Protein 6S42 (pdb70)

Sequence (292 aa):
ISLHHRRAVLGSTMMAYRRETGRSDAPHHVLLFLHGNPTSSYLWRNIMPLVAPVGHHCIAPDLIGYGQSGKPDISYRFFDQADYLDALIDELGIASAYLVAHDWGTALAFHLAARRPQLVRGLAFMMEFIRPMRDWSDFHQHDAARRETFRKFRTPGVGEAMILDNNAFVERVLPGSILRTLSEEEMAAYRAPFATRESRMPTLMMLPRELPIAGEPADVTQALTAAHAALAASTYPKLLFVGSPGALVSPAFAAEFAKTLKHCCAVIQLGAGGHYLQEDHPEAIGRSVAGWIAGIEAASAQ

InterPro domains:
  IPR000073 Alpha/beta hydrolase fold-1 [PF00561] (30-278)
  IPR000639 Epoxide hydrolase-like [PR00412] (36-54)
  IPR000639 Epoxide hydrolase-like [PR00412] (99-112)
  IPR000639 Epoxide hydrolase-like [PR00412] (113-126)
  IPR000639 Epoxide hydrolase-like [PR00412] (266-288)
  IPR023594 Haloalkane dehalogenase, subfamily 2 [MF_01231] (1-292)
  IPR029058 Alpha/Beta hydrolase fold [G3DSA:3.40.50.1820] (5-304)
  IPR029058 Alpha/Beta hydrolase fold [SSF53474] (12-290)
  IPR050266 AB hydrolase superfamily [PTHR43798] (18-295)

Nearest PDB structures (foldseek):
  6s42-assembly1_A  TM=1.003E+00  e=2.003E-63  Bradyrhizobium elkanii
  4k2a-assembly2_B  TM=9.999E-01  e=2.286E-58  Bradyrhizobium elkanii
  6y9e-assembly5_E  TM=1.000E+00  e=2.616E-52  synthetic construct
  6y9f-assembly1_A  TM=9.932E-01  e=8.578E-50  synthetic construct
  5mxp-assembly1_B  TM=9.723E-01  e=1.352E-34  Marinobacter sp. ELB17

Structure (mmCIF, N/CA/C/O backbone):
data_6S42
#
_entry.id   6S42
#
_cell.length_a   128.945
_cell.length_b   63.950
_cell.length_c   46.053
_cell.angle_alpha   90.00
_cell.angle_beta   106.27
_cell.angle_gamma   90.00
#
_symmetry.space_group_name_H-M   'C 1 2 1'
#
loop_
_entity.id
_entity.type
_entity.pdbx_description
1 polymer 'Haloalkane dehalogenase'
2 non-polymer HEXANE-1,6-DIOL
3 non-polymer 'IODIDE ION'
4 non-polymer 'CHLORIDE ION'
5 water water
#
loop_
_atom_site.group_PDB
_atom_site.id
_atom_site.type_symbol
_atom_site.label_atom_id
_atom_site.label_alt_id
_atom_site.label_comp_id
_atom_site.label_asym_id
_atom_site.label_entity_id
_atom_site.label_seq_id
_atom_site.pdbx_PDB_ins_code
_atom_site.Cartn_x
_atom_site.Cartn_y
_atom_site.Cartn_z
_atom_site.occupancy
_atom_site.B_iso_or_equiv
_atom_site.auth_seq_id
_atom_site.auth_comp_id
_atom_site.auth_asym_id
_atom_site.auth_atom_id
_atom_site.pdbx_PDB_model_num
ATOM 1 N N . ILE A 1 7 ? -29.869 -11.778 31.343 1.00 37.38 7 ILE A N 1
ATOM 2 C CA . ILE A 1 7 ? -29.361 -10.456 30.992 1.00 27.00 7 ILE A CA 1
ATOM 3 C C . ILE A 1 7 ? -30.396 -9.382 31.331 1.00 32.33 7 ILE A C 1
ATOM 4 O O . ILE A 1 7 ? -31.304 -9.112 30.543 1.00 37.88 7 ILE A O 1
ATOM 9 N N . SER A 1 8 ? -30.264 -8.778 32.510 1.00 30.83 8 SER A N 1
ATOM 10 C CA . SER A 1 8 ? -31.175 -7.727 32.945 1.00 30.25 8 SER A CA 1
ATOM 11 C C . SER A 1 8 ? -30.641 -6.379 32.479 1.00 26.05 8 SER A C 1
ATOM 12 O O . SER A 1 8 ? -29.546 -5.966 32.878 1.00 32.49 8 SER A O 1
ATOM 15 N N . LEU A 1 9 ? -31.418 -5.697 31.647 1.00 23.83 9 LEU A N 1
ATOM 16 C CA . LEU A 1 9 ? -31.073 -4.386 31.123 1.00 18.16 9 LEU A CA 1
ATOM 17 C C . LEU A 1 9 ? -31.871 -3.304 31.844 1.00 19.74 9 LEU A C 1
ATOM 18 O O . LEU A 1 9 ? -32.846 -3.580 32.551 1.00 21.77 9 LEU A O 1
ATOM 23 N N . HIS A 1 10 ? -31.437 -2.059 31.666 1.00 15.82 10 HIS A N 1
ATOM 24 C CA . HIS A 1 10 ? -32.249 -0.923 32.077 1.00 16.45 10 HIS A CA 1
ATOM 25 C C . HIS A 1 10 ? -33.335 -0.669 31.038 1.00 16.91 10 HIS A C 1
ATOM 26 O O . HIS A 1 10 ? -33.179 -0.995 29.855 1.00 16.64 10 HIS A O 1
ATOM 33 N N . HIS A 1 11 ? -34.436 -0.064 31.480 1.00 16.12 11 HIS A N 1
ATOM 34 C CA . HIS A 1 11 ? -35.542 0.288 30.601 1.00 14.22 11 HIS A CA 1
ATOM 35 C C . HIS A 1 11 ? -36.052 1.686 30.921 1.00 16.60 11 HIS A C 1
ATOM 36 O O . HIS A 1 11 ? -36.023 2.123 32.075 1.00 16.91 11 HIS A O 1
ATOM 43 N N A ARG A 1 12 ? -36.520 2.384 29.884 0.58 16.21 12 ARG A N 1
ATOM 44 N N B ARG A 1 12 ? -36.536 2.381 29.886 0.42 16.05 12 ARG A N 1
ATOM 45 C CA A ARG A 1 12 ? -37.220 3.648 30.045 0.58 16.05 12 ARG A CA 1
ATOM 46 C CA B ARG A 1 12 ? -37.199 3.670 30.037 0.42 16.98 12 ARG A CA 1
ATOM 47 C C A ARG A 1 12 ? -38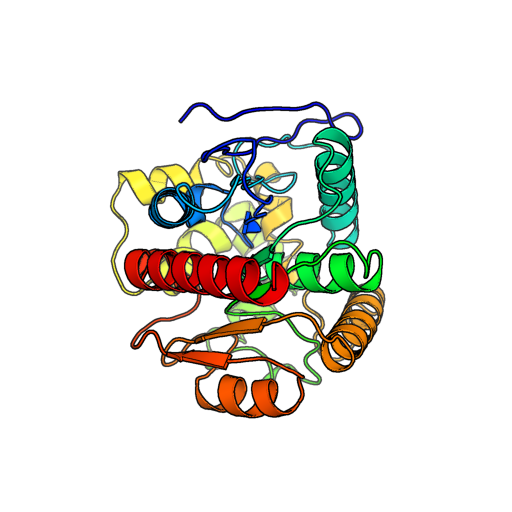.398 3.685 29.087 0.58 16.61 12 ARG A C 1
ATOM 48 C C B ARG A 1 12 ? -38.361 3.753 29.060 0.42 17.55 12 ARG A C 1
ATOM 49 O O A ARG A 1 12 ? -38.351 3.102 27.999 0.58 16.84 12 ARG A O 1
ATOM 50 O O B ARG A 1 12 ? -38.264 3.268 27.929 0.42 16.96 12 ARG A O 1
ATOM 65 N N . ALA A 1 13 ? -39.451 4.383 29.492 1.00 18.63 13 ALA A N 1
ATOM 66 C CA . ALA A 1 13 ? -40.572 4.630 28.603 1.00 14.99 13 ALA A CA 1
ATOM 67 C C . ALA A 1 13 ? -40.195 5.751 27.644 1.00 21.20 13 ALA A C 1
ATOM 68 O O . ALA A 1 13 ? -39.654 6.780 28.056 1.00 27.58 13 ALA A O 1
ATOM 70 N N . VAL A 1 14 ? -40.467 5.539 26.357 1.00 19.85 14 VAL A N 1
ATOM 71 C CA . VAL A 1 14 ? -40.074 6.454 25.291 1.00 21.92 14 VAL A CA 1
ATOM 72 C C . VAL A 1 14 ? -41.188 6.441 24.251 1.00 21.70 14 VAL A C 1
ATOM 73 O O . VAL A 1 14 ? -41.520 5.380 23.714 1.00 19.39 14 VAL A O 1
ATOM 77 N N . LEU A 1 15 ? -41.788 7.609 23.989 1.00 20.07 15 LEU A N 1
ATOM 78 C CA . LEU A 1 15 ? -42.765 7.781 22.905 1.00 18.26 15 LEU A CA 1
ATOM 79 C C . LEU A 1 15 ? -43.884 6.737 22.943 1.00 18.04 15 LEU A C 1
ATOM 80 O O . LEU A 1 15 ? -44.299 6.198 21.916 1.00 24.10 15 LEU A O 1
ATOM 85 N N . GLY A 1 16 ? -44.390 6.450 24.139 1.00 20.66 16 GLY A N 1
ATOM 86 C CA . GLY A 1 16 ? -45.476 5.501 24.269 1.00 24.44 16 GLY A CA 1
ATOM 87 C C . GLY A 1 16 ? -45.080 4.044 24.155 1.00 27.79 16 GLY A C 1
ATOM 88 O O . GLY A 1 16 ? -45.959 3.174 24.241 1.00 28.27 16 GLY A O 1
ATOM 89 N N . SER A 1 17 ? -43.798 3.749 23.949 1.00 19.05 17 SER A N 1
ATOM 90 C CA . SER A 1 17 ? -43.305 2.387 24.090 1.00 17.43 17 SER A CA 1
ATOM 91 C C . SER A 1 17 ? -42.174 2.385 25.109 1.00 18.08 17 SER A C 1
ATOM 92 O O . SER A 1 17 ? -42.129 3.245 25.999 1.00 18.27 17 SER A O 1
ATOM 95 N N . THR A 1 18 ? -41.256 1.432 25.001 1.00 16.14 18 THR A N 1
ATOM 96 C CA . THR A 1 18 ? -40.148 1.341 25.934 1.00 15.60 18 THR A CA 1
ATOM 97 C C . THR A 1 18 ? -38.880 1.012 25.166 1.00 13.30 18 THR A C 1
ATOM 98 O O . THR A 1 18 ? -38.926 0.417 24.086 1.00 14.38 18 THR A O 1
ATOM 102 N N A MET A 1 19 ? -37.744 1.412 25.722 0.68 14.26 19 MET A N 1
ATOM 103 N N B MET A 1 19 ? -37.740 1.416 25.730 0.32 15.37 19 MET A N 1
ATOM 104 C CA A MET A 1 19 ? -36.452 1.041 25.169 0.68 14.28 19 MET A CA 1
ATOM 105 C CA B MET A 1 19 ? -36.426 1.111 25.180 0.32 14.42 19 MET A CA 1
ATOM 106 C C A MET A 1 19 ? -35.544 0.520 26.268 0.68 15.46 19 MET A C 1
ATOM 107 C C B MET A 1 19 ? -35.544 0.529 26.276 0.32 15.46 19 MET A C 1
ATOM 108 O O A MET A 1 19 ? -35.583 0.997 27.408 0.68 17.05 19 MET A O 1
ATOM 109 O O B MET A 1 19 ? -35.591 0.976 27.426 0.32 15.62 19 MET A O 1
ATOM 118 N N . ALA A 1 20 ? -34.747 -0.473 25.919 1.00 13.82 20 ALA A N 1
ATOM 119 C CA . ALA A 1 20 ? -33.800 -1.094 26.827 1.00 15.76 20 ALA A CA 1
ATOM 120 C C . ALA A 1 20 ? -32.391 -0.627 26.490 1.00 13.14 20 ALA A C 1
ATOM 121 O O . ALA A 1 20 ? -32.102 -0.227 25.355 1.00 13.19 20 ALA A O 1
ATOM 123 N N . TYR A 1 21 ? -31.507 -0.689 27.484 1.00 12.80 21 TYR A N 1
ATOM 124 C CA . TYR A 1 21 ? -30.113 -0.324 27.252 1.00 12.89 21 TYR A CA 1
ATOM 125 C C . TYR A 1 21 ? -29.208 -0.962 28.295 1.00 12.08 21 TYR A C 1
ATOM 126 O O . TYR A 1 21 ? -29.614 -1.185 29.441 1.00 14.23 21 TYR A O 1
ATOM 135 N N A ARG A 1 22 ? -27.982 -1.260 27.875 0.49 13.10 22 ARG A N 1
ATOM 136 N N B ARG A 1 22 ? -27.984 -1.270 27.874 0.51 12.93 22 ARG A N 1
ATOM 137 C CA A ARG A 1 22 ? -26.912 -1.645 28.780 0.49 13.46 22 ARG A CA 1
ATOM 138 C CA B ARG A 1 22 ? -26.913 -1.647 28.781 0.51 13.39 22 ARG A CA 1
ATOM 139 C C A ARG A 1 22 ? -26.199 -0.396 29.269 0.49 12.99 22 ARG A C 1
ATOM 140 C C B ARG A 1 22 ? -26.216 -0.390 29.275 0.51 12.77 22 ARG A C 1
ATOM 141 O O A ARG A 1 22 ? -26.035 0.576 28.527 0.49 14.42 22 ARG A O 1
ATOM 142 O O B ARG A 1 22 ? -26.077 0.592 28.541 0.51 14.62 22 ARG A O 1
ATOM 157 N N . GLU A 1 23 ? -25.749 -0.437 30.520 1.00 14.28 23 GLU A N 1
ATOM 158 C CA . GLU A 1 23 ? -25.029 0.676 31.119 1.00 13.94 23 GLU A CA 1
ATOM 159 C C . GLU A 1 23 ? -23.885 0.141 31.965 1.00 17.72 23 GLU A C 1
ATOM 160 O O . GLU A 1 23 ? -24.068 -0.801 32.745 1.00 18.88 23 GLU A O 1
ATOM 166 N N . THR A 1 24 ? -22.709 0.748 31.815 1.00 15.28 24 THR A N 1
ATOM 167 C CA . THR A 1 24 ? -21.559 0.409 32.648 1.00 15.20 24 THR A CA 1
ATOM 168 C C . THR A 1 24 ? -20.599 1.593 32.660 1.00 19.90 24 THR A C 1
ATOM 169 O O . THR A 1 24 ? -20.723 2.524 31.860 1.00 20.55 24 THR A O 1
ATOM 173 N N . GLY A 1 25 ? -19.643 1.555 33.580 1.00 19.00 25 GLY A N 1
ATOM 174 C CA . GLY A 1 25 ? -18.635 2.590 33.694 1.00 20.95 25 GLY A CA 1
ATOM 175 C C . GLY A 1 25 ? -18.976 3.611 34.768 1.00 22.85 25 GLY A C 1
ATOM 176 O O . GLY A 1 25 ? -20.070 3.634 35.336 1.00 30.70 25 GLY A O 1
ATOM 177 N N . ARG A 1 26 ? -18.005 4.478 35.051 1.00 32.07 26 ARG A N 1
ATOM 178 C CA . ARG A 1 26 ? -18.188 5.479 36.094 1.00 30.43 26 ARG A CA 1
ATOM 179 C C . ARG A 1 26 ? -19.071 6.612 35.582 1.00 31.67 26 ARG A C 1
ATOM 180 O O . ARG A 1 26 ? -18.882 7.102 34.463 1.00 33.01 26 ARG A O 1
ATOM 188 N N . SER A 1 27 ? -20.041 7.026 36.404 1.00 28.56 27 SER A N 1
ATOM 189 C CA . SER A 1 27 ? -21.027 8.009 35.970 1.00 29.24 27 SER A CA 1
ATOM 190 C C . SER A 1 27 ? -20.452 9.408 35.794 1.00 26.22 27 SER A C 1
ATOM 191 O O . SER A 1 27 ? -21.125 10.256 35.194 1.00 37.35 27 SER A O 1
ATOM 194 N N . ASP A 1 28 ? -19.243 9.675 36.282 1.00 28.43 28 ASP A N 1
ATOM 195 C CA . ASP A 1 28 ? -18.607 10.972 36.076 1.00 29.77 28 ASP A CA 1
ATOM 196 C C . ASP A 1 28 ? -17.645 10.998 34.891 1.00 29.76 28 ASP A C 1
ATOM 197 O O . ASP A 1 28 ? -17.037 12.039 34.622 1.00 31.30 28 ASP A O 1
ATOM 202 N N . ALA A 1 29 ? -17.492 9.884 34.183 1.00 24.29 29 ALA A N 1
ATOM 203 C CA . ALA A 1 29 ? -16.717 9.841 32.955 1.00 21.36 29 ALA A CA 1
ATOM 204 C C . ALA A 1 29 ? -17.584 10.3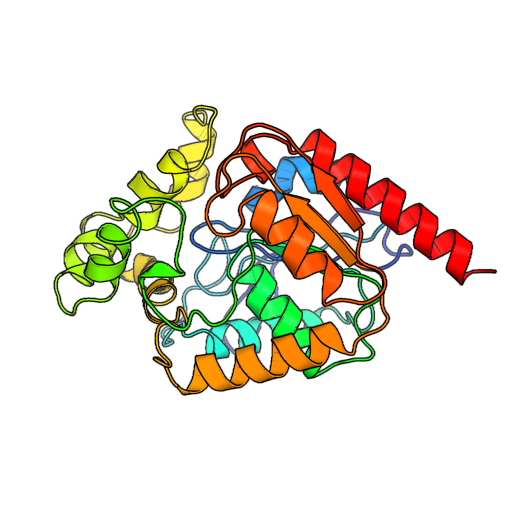03 31.784 1.00 18.09 29 ALA A C 1
ATOM 205 O O . ALA A 1 29 ? -18.811 10.321 31.884 1.00 20.61 29 ALA A O 1
ATOM 207 N N . PRO A 1 30 ? -16.971 10.706 30.667 1.00 16.10 30 PRO A N 1
ATOM 208 C CA . PRO A 1 30 ? -17.776 11.150 29.520 1.00 13.15 30 PRO A CA 1
ATOM 209 C C . PRO A 1 30 ? -18.688 10.046 29.011 1.00 13.87 30 PRO A C 1
ATOM 210 O O . PRO A 1 30 ? -18.346 8.861 29.032 1.00 14.30 30 PRO A O 1
ATOM 214 N N A HIS A 1 31 ? -19.864 10.452 28.536 0.54 12.11 31 HIS A N 1
ATOM 215 N N B HIS A 1 31 ? -19.865 10.453 28.536 0.46 12.49 31 HIS A N 1
ATOM 216 C CA A HIS A 1 31 ? -20.789 9.496 27.940 0.54 12.69 31 HIS A CA 1
ATOM 217 C CA B HIS A 1 31 ? -20.795 9.506 27.932 0.46 12.36 31 HIS A CA 1
ATOM 218 C C A HIS A 1 31 ? -20.188 8.877 26.685 0.54 11.61 31 HIS A C 1
ATOM 219 C C B HIS A 1 31 ? -20.184 8.877 26.685 0.46 11.89 31 HIS A C 1
ATOM 220 O O A HIS A 1 31 ? -19.537 9.555 25.882 0.54 11.64 31 HIS A O 1
ATOM 221 O O B HIS A 1 31 ? -19.522 9.549 25.886 0.46 11.76 31 HIS A O 1
ATOM 234 N N . VAL A 1 32 ? -20.421 7.578 26.516 1.00 10.83 32 VAL A N 1
ATOM 235 C CA . VAL A 1 32 ? -20.053 6.848 25.314 1.00 10.27 32 VAL A CA 1
ATOM 236 C C . VAL A 1 32 ? -21.283 6.067 24.888 1.00 11.44 32 VAL A C 1
ATOM 237 O O . VAL A 1 32 ? -21.744 5.180 25.620 1.00 12.40 32 VAL A O 1
ATOM 241 N N A LEU A 1 33 ? -21.826 6.410 23.723 0.31 10.02 33 LEU A N 1
ATOM 242 N N B LEU A 1 33 ? -21.806 6.380 23.709 0.69 9.74 33 LEU A N 1
ATOM 243 C CA A LEU A 1 33 ? -23.022 5.776 23.186 0.31 10.05 33 LEU A CA 1
ATOM 244 C CA B LEU A 1 33 ? -23.035 5.787 23.202 0.69 9.18 33 LEU A CA 1
ATOM 245 C C A LEU A 1 33 ? -22.612 4.753 22.136 0.31 10.15 33 LEU A C 1
ATOM 246 C C B LEU A 1 33 ? -22.696 4.784 22.104 0.69 9.19 33 LEU A C 1
ATOM 247 O O A LEU A 1 33 ? -21.933 5.096 21.161 0.31 10.01 33 LEU A O 1
ATOM 248 O O B LEU A 1 33 ? -22.138 5.168 21.069 0.69 11.30 33 LEU A O 1
ATOM 257 N N . PHE A 1 34 ? -23.032 3.508 22.333 1.00 9.23 34 PHE A N 1
ATOM 258 C CA . PHE A 1 34 ? -22.754 2.408 21.409 1.00 9.27 34 PHE A CA 1
ATOM 259 C C . PHE A 1 34 ? -24.021 2.080 20.629 1.00 8.95 34 PHE A C 1
ATOM 260 O O . PHE A 1 34 ? -25.064 1.810 21.234 1.00 10.79 34 PHE A O 1
ATOM 268 N N . LEU A 1 35 ? -23.934 2.097 19.288 1.00 7.85 35 LEU A N 1
ATOM 269 C CA . LEU A 1 35 ? -25.107 1.990 18.412 1.00 8.23 35 LEU A CA 1
ATOM 270 C C . LEU A 1 35 ? -24.961 0.786 17.489 1.00 8.62 35 LEU A C 1
ATOM 271 O O . LEU A 1 35 ? -24.089 0.766 16.616 1.00 9.35 35 LEU A O 1
ATOM 276 N N . HIS A 1 36 ? -25.820 -0.211 17.672 1.00 9.35 36 HIS A N 1
ATOM 277 C CA . HIS A 1 36 ? -25.842 -1.417 16.850 1.00 9.05 36 HIS A CA 1
ATOM 278 C C . HIS A 1 36 ? -26.661 -1.217 15.572 1.00 8.30 36 HIS A C 1
ATOM 279 O O . HIS A 1 36 ? -27.299 -0.189 15.365 1.00 10.20 36 HIS A O 1
ATOM 286 N N . GLY A 1 37 ? -26.662 -2.251 14.719 1.00 9.21 37 GLY A N 1
ATOM 287 C CA . GLY A 1 37 ? -27.402 -2.254 13.476 1.00 10.26 37 GLY A CA 1
ATOM 288 C C . GLY A 1 37 ? -28.254 -3.509 13.342 1.00 9.04 37 GLY A C 1
ATOM 289 O O . GLY A 1 37 ? -28.678 -4.120 14.312 1.00 9.69 37 GLY A O 1
ATOM 290 N N . ASN A 1 38 ? -28.501 -3.879 12.098 1.00 8.44 38 ASN A N 1
ATOM 291 C CA . ASN A 1 38 ? -29.403 -5.015 11.760 1.00 8.10 38 ASN A CA 1
ATOM 292 C C . ASN A 1 38 ? -28.654 -6.352 11.749 1.00 8.54 38 ASN A C 1
ATOM 293 O O . ASN A 1 38 ? -27.620 -6.420 11.151 1.00 9.47 38 ASN A O 1
ATOM 298 N N . PRO A 1 39 ? -29.183 -7.452 12.311 1.00 7.89 39 PRO A N 1
ATOM 299 C CA . PRO A 1 39 ? -30.355 -7.521 13.202 1.00 8.82 39 PRO A CA 1
ATOM 300 C C . PRO A 1 39 ? -29.900 -7.814 14.637 1.00 8.86 39 PRO A C 1
ATOM 301 O O . PRO A 1 39 ? -30.327 -8.741 15.223 1.00 11.45 39 PRO A O 1
ATOM 305 N N . THR A 1 40 ? -29.030 -6.962 15.139 1.00 8.34 40 THR A N 1
ATOM 306 C CA . THR A 1 40 ? -28.398 -7.211 16.456 1.00 9.01 40 THR A CA 1
ATOM 307 C C . THR A 1 40 ? -29.082 -6.412 17.573 1.00 11.18 40 THR A C 1
ATOM 308 O O . THR A 1 40 ? -30.217 -6.091 17.432 1.00 10.45 40 THR A O 1
ATOM 312 N N . SER A 1 41 ? -28.341 -6.133 18.635 1.00 10.37 41 SER A N 1
ATOM 313 C CA . SER A 1 41 ? -28.837 -5.314 19.741 1.00 8.86 41 SER A CA 1
ATOM 314 C C . SER A 1 41 ? -27.614 -4.865 20.531 1.00 9.42 41 SER A C 1
ATOM 315 O O . SER A 1 41 ? -26.470 -5.043 20.0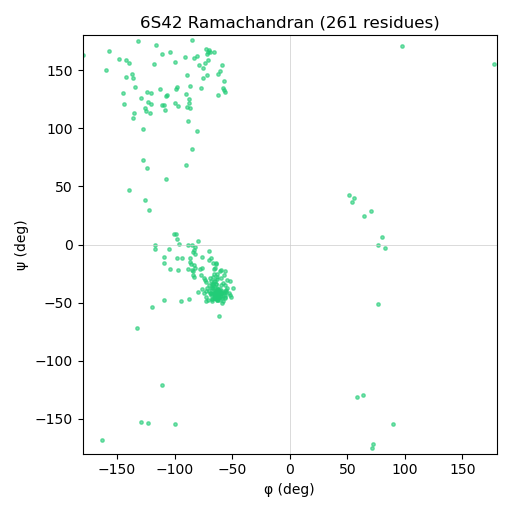92 1.00 9.63 41 SER A O 1
ATOM 318 N N . SER A 1 42 ? -27.854 -4.310 21.725 1.00 9.49 42 SER A N 1
ATOM 319 C CA . SER A 1 42 ? -26.747 -3.969 22.618 1.00 9.78 42 SER A CA 1
ATOM 320 C C . SER A 1 42 ? -25.872 -5.179 22.925 1.00 10.71 42 SER A C 1
ATOM 321 O O . SER A 1 42 ? -24.701 -5.012 23.271 1.00 11.08 42 SER A O 1
ATOM 324 N N . TYR A 1 43 ? -26.414 -6.392 22.779 1.00 10.18 43 TYR A N 1
ATOM 325 C CA . TYR A 1 43 ? -25.640 -7.612 22.994 1.00 9.29 43 TYR A CA 1
ATOM 326 C C . TYR A 1 43 ? -24.375 -7.642 22.147 1.00 8.66 43 TYR A C 1
ATOM 327 O O . TYR A 1 43 ? -23.367 -8.231 22.553 1.00 10.76 43 TYR A O 1
ATOM 336 N N . LEU A 1 44 ? -24.411 -7.018 20.966 1.00 9.57 44 LEU A N 1
ATOM 337 C CA . LEU A 1 44 ? -23.260 -6.973 20.077 1.00 9.36 44 LEU A CA 1
ATOM 338 C C . LEU A 1 44 ? -22.036 -6.367 20.754 1.00 9.42 44 LEU A C 1
ATOM 339 O O . LEU A 1 44 ? -20.897 -6.660 20.360 1.00 10.25 44 LEU A O 1
ATOM 344 N N . TRP A 1 45 ? -22.246 -5.516 21.756 1.00 9.12 45 TRP A N 1
ATOM 345 C CA . TRP A 1 45 ? -21.162 -4.788 22.404 1.00 9.89 45 TRP A CA 1
ATOM 346 C C . TRP A 1 45 ? -20.730 -5.403 23.737 1.00 11.81 45 TRP A C 1
ATOM 347 O O . TRP A 1 45 ? -19.912 -4.798 24.454 1.00 11.92 45 TRP A O 1
ATOM 358 N N . ARG A 1 46 ? -21.234 -6.594 24.074 1.00 10.46 46 ARG A N 1
ATOM 359 C CA . ARG A 1 46 ? -21.062 -7.141 25.416 1.00 11.59 46 ARG A CA 1
ATOM 360 C C . ARG A 1 46 ? -19.602 -7.398 25.767 1.00 11.51 46 ARG A C 1
ATOM 361 O O . ARG A 1 46 ? -19.238 -7.341 26.950 1.00 14.07 46 ARG A O 1
ATOM 369 N N . ASN A 1 47 ? -18.756 -7.705 24.784 1.00 10.97 47 ASN A N 1
ATOM 370 C CA . ASN A 1 47 ? -17.343 -7.972 25.049 1.00 12.63 47 ASN A CA 1
ATOM 371 C C . ASN A 1 47 ? -16.468 -6.760 24.783 1.00 11.78 47 ASN A C 1
ATOM 372 O O . ASN A 1 47 ? -15.242 -6.855 24.892 1.00 16.01 47 ASN A O 1
ATOM 377 N N . ILE A 1 48 ? -17.074 -5.629 24.449 1.00 10.45 48 ILE A N 1
ATOM 378 C CA . ILE A 1 48 ? -16.361 -4.404 24.135 1.00 11.00 48 ILE A CA 1
ATOM 379 C C . ILE A 1 48 ? -16.545 -3.358 25.229 1.00 11.99 48 ILE A C 1
ATOM 380 O O . ILE A 1 48 ? -15.574 -2.750 25.693 1.00 12.66 48 ILE A O 1
ATOM 385 N N . MET A 1 49 ? -17.786 -3.146 25.663 1.00 11.51 49 MET A N 1
ATOM 386 C CA . MET A 1 49 ? -18.056 -2.154 26.702 1.00 14.32 49 MET A CA 1
ATOM 387 C C . MET A 1 49 ? -17.222 -2.315 27.969 1.00 13.80 49 MET A C 1
ATOM 388 O O . MET A 1 49 ? -16.768 -1.287 28.499 1.00 14.17 49 MET A O 1
ATOM 393 N N . PRO A 1 50 ? -16.980 -3.519 28.510 1.00 14.21 50 PRO A N 1
ATOM 394 C CA . PRO A 1 50 ? -16.182 -3.602 29.742 1.00 15.15 50 PRO A CA 1
ATOM 395 C C . PRO A 1 50 ? -14.776 -3.052 29.587 1.00 14.46 50 PRO A C 1
ATOM 396 O O . PRO A 1 50 ? -14.165 -2.658 30.588 1.00 17.21 50 PRO A O 1
ATOM 400 N N . LEU A 1 51 ? -14.245 -3.002 28.361 1.00 13.15 51 LEU A N 1
ATOM 401 C CA . LEU A 1 51 ? -12.913 -2.463 28.119 1.00 14.78 51 LEU A CA 1
ATOM 402 C C . LEU A 1 51 ? -12.912 -0.947 28.005 1.00 12.09 51 LEU A C 1
ATOM 403 O O . LEU A 1 51 ? -11.850 -0.325 28.154 1.00 14.35 51 LEU A O 1
ATOM 408 N N . VAL A 1 52 ? -14.080 -0.353 27.779 1.00 12.40 52 VAL A N 1
ATOM 409 C CA . VAL A 1 52 ? -14.236 1.096 27.725 1.00 13.90 52 VAL A CA 1
ATOM 410 C C . VAL A 1 52 ? -14.733 1.666 29.053 1.00 16.37 52 VAL A C 1
ATOM 411 O O . VAL A 1 52 ? -14.485 2.848 29.340 1.00 14.97 52 VAL A O 1
ATOM 415 N N . ALA A 1 53 ? -15.371 0.851 29.888 1.00 16.70 53 ALA A N 1
ATOM 416 C CA . ALA A 1 53 ? -15.889 1.316 31.175 1.00 16.86 53 ALA A CA 1
ATOM 417 C C . ALA A 1 53 ? -14.906 2.112 32.031 1.00 17.16 53 ALA A C 1
ATOM 418 O O . ALA A 1 53 ? -15.355 3.048 32.713 1.00 18.41 53 ALA A O 1
ATOM 420 N N . PRO A 1 54 ? -13.605 1.809 32.083 1.00 15.38 54 PRO A N 1
ATOM 421 C CA . PRO A 1 54 ? -12.723 2.620 32.937 1.00 17.99 54 PRO A CA 1
ATOM 422 C C . PRO A 1 54 ? -12.586 4.068 32.498 1.00 18.39 54 PRO A C 1
ATOM 423 O O . PRO A 1 54 ? -12.199 4.908 33.320 1.00 21.54 54 PRO A O 1
ATOM 427 N N . VAL A 1 55 ? -12.884 4.391 31.241 1.00 16.70 55 VAL A N 1
ATOM 428 C CA . VAL A 1 55 ? -12.688 5.734 30.710 1.00 17.93 55 VAL A CA 1
ATOM 429 C C . VAL A 1 55 ? -13.982 6.404 30.274 1.00 16.40 55 VAL A C 1
ATOM 430 O O . VAL A 1 55 ? -13.956 7.577 29.886 1.00 18.69 55 VAL A O 1
ATOM 434 N N . GLY A 1 56 ? -15.109 5.718 30.331 1.00 15.35 56 GLY A N 1
ATOM 435 C CA . GLY A 1 56 ? -16.337 6.308 29.831 1.00 17.92 56 GLY A CA 1
ATOM 436 C C . GLY A 1 56 ? -17.565 5.749 30.506 1.00 15.98 56 GLY A C 1
ATOM 437 O O . GLY A 1 56 ? -17.575 4.604 30.979 1.00 18.43 56 GLY A O 1
ATOM 438 N N A HIS A 1 57 ? -18.608 6.574 30.570 0.59 14.83 57 HIS A N 1
ATOM 439 N N B HIS A 1 57 ? -18.614 6.569 30.548 0.41 15.00 57 HIS A N 1
ATOM 440 C CA A HIS A 1 57 ? -19.919 6.133 31.032 0.59 14.89 57 HIS A CA 1
ATOM 441 C CA B HIS A 1 57 ? -19.932 6.154 31.021 0.41 15.57 57 HIS A CA 1
ATOM 442 C C A HIS A 1 57 ? -20.639 5.564 29.817 0.59 14.08 57 HIS A C 1
ATOM 443 C C B HIS A 1 57 ? -20.663 5.567 29.819 0.41 14.38 57 HIS A C 1
ATOM 444 O O A HIS A 1 57 ? -21.146 6.309 28.973 0.59 14.27 57 HIS A O 1
ATOM 445 O O B HIS A 1 57 ? -21.201 6.301 28.985 0.41 13.94 57 HIS A O 1
ATOM 458 N N . CYS A 1 58 ? -20.677 4.239 29.725 1.00 12.61 58 CYS A N 1
ATOM 459 C CA . CYS A 1 58 ? -21.094 3.548 28.512 1.00 11.68 58 CYS A CA 1
ATOM 460 C C . CYS A 1 58 ? -22.580 3.225 28.521 1.00 11.95 58 CYS A C 1
ATOM 461 O O . CYS A 1 58 ? -23.097 2.664 29.495 1.00 13.87 58 CYS A O 1
ATOM 464 N N . ILE A 1 59 ? -23.259 3.586 27.435 1.00 11.33 59 ILE A N 1
ATOM 465 C CA . ILE A 1 59 ? -24.681 3.325 27.243 1.00 12.69 59 ILE A CA 1
ATOM 466 C C . ILE A 1 59 ? -24.848 2.674 25.880 1.00 10.49 59 ILE A C 1
ATOM 467 O O . ILE A 1 59 ? -24.394 3.227 24.869 1.00 11.48 59 ILE A O 1
ATOM 472 N N . ALA A 1 60 ? -25.505 1.516 25.837 1.00 10.78 60 ALA A N 1
ATOM 473 C CA . ALA A 1 60 ? -25.731 0.802 24.577 1.00 9.04 60 ALA A CA 1
ATOM 474 C C . ALA A 1 60 ? -27.215 0.498 24.453 1.00 12.42 60 ALA A C 1
ATOM 475 O O . ALA A 1 60 ? -27.704 -0.473 25.057 1.00 11.42 60 ALA A O 1
ATOM 477 N N . PRO A 1 61 ? -27.964 1.295 23.698 1.00 10.21 61 PRO A N 1
ATOM 478 C CA . PRO A 1 61 ? -29.396 1.022 23.545 1.00 10.06 61 PRO A CA 1
ATOM 479 C C . PRO A 1 61 ? -29.678 -0.149 22.618 1.00 9.48 61 PRO A C 1
ATOM 480 O O . PRO A 1 61 ? -28.920 -0.454 21.692 1.00 11.11 61 PRO A O 1
ATOM 484 N N . ASP A 1 62 ? -30.802 -0.805 22.884 1.00 10.36 62 ASP A N 1
ATOM 485 C CA . ASP A 1 62 ? -31.468 -1.645 21.895 1.00 9.30 62 ASP A CA 1
ATOM 486 C C . ASP A 1 62 ? -32.393 -0.738 21.095 1.00 10.82 62 ASP A C 1
ATOM 487 O O . ASP A 1 62 ? -33.267 -0.073 21.670 1.00 11.37 62 ASP A O 1
ATOM 492 N N . LEU A 1 63 ? -32.191 -0.683 19.776 1.00 10.25 63 LEU A N 1
ATOM 493 C CA . LEU A 1 63 ? -33.078 0.112 18.933 1.00 10.01 63 LEU A CA 1
ATOM 494 C C . LEU A 1 63 ? -34.518 -0.375 19.071 1.00 9.42 63 LEU A C 1
ATOM 495 O O . LEU A 1 63 ? -34.771 -1.531 19.405 1.00 10.91 63 LEU A O 1
ATOM 500 N N . ILE A 1 64 ? -35.474 0.521 18.813 1.00 10.77 64 ILE A N 1
ATOM 501 C CA . ILE A 1 64 ? -36.880 0.133 18.929 1.00 11.20 64 ILE A CA 1
ATOM 502 C C . ILE A 1 64 ? -37.161 -1.048 18.006 1.00 12.22 64 ILE A C 1
ATOM 503 O O . ILE A 1 64 ? -36.707 -1.081 16.853 1.00 11.31 64 ILE A O 1
ATOM 508 N N . GLY A 1 65 ? -37.869 -2.055 18.534 1.00 10.79 65 GLY A N 1
ATOM 509 C CA . GLY A 1 65 ? -38.117 -3.292 17.806 1.00 11.64 65 GLY A CA 1
ATOM 510 C C . GLY A 1 65 ? -37.000 -4.322 17.859 1.00 11.50 65 GLY A C 1
ATOM 511 O O . GLY A 1 65 ? -37.161 -5.411 17.286 1.00 11.74 65 GLY A O 1
ATOM 512 N N . TYR A 1 66 ? -35.875 -4.014 18.503 1.00 9.78 66 TYR A N 1
ATOM 513 C CA . TYR A 1 66 ? -34.728 -4.909 18.609 1.00 9.27 66 TYR A CA 1
ATOM 514 C C . TYR A 1 66 ? -34.475 -5.254 20.072 1.00 9.73 66 TYR A C 1
ATOM 515 O O . TYR A 1 66 ? -34.855 -4.505 20.982 1.00 10.62 66 TYR A O 1
ATOM 524 N N . GLY A 1 67 ? -33.836 -6.400 20.288 1.00 9.58 67 GLY A N 1
ATOM 525 C CA . GLY A 1 67 ? -33.393 -6.757 21.632 1.00 9.72 67 GLY A CA 1
ATOM 526 C C . GLY A 1 67 ? -34.547 -6.802 22.614 1.00 11.51 67 GLY A C 1
ATOM 527 O O . GLY A 1 67 ? -35.595 -7.396 22.345 1.00 13.60 67 GLY A O 1
ATOM 528 N N . GLN A 1 68 ? -34.374 -6.140 23.760 1.00 11.28 68 GLN A N 1
ATOM 529 C CA . GLN A 1 68 ? -35.396 -6.090 24.798 1.00 13.13 68 GLN A CA 1
ATOM 530 C C . GLN A 1 68 ? -36.212 -4.809 24.748 1.00 12.04 68 GLN A C 1
ATOM 531 O O . GLN A 1 68 ? -37.002 -4.545 25.669 1.00 15.37 68 GLN A O 1
ATOM 537 N N . SER A 1 69 ? -36.045 -4.006 23.698 1.00 11.94 69 SER A N 1
ATOM 538 C CA . SER A 1 69 ? -36.877 -2.826 23.541 1.00 12.32 69 SER A CA 1
ATOM 539 C C . SER A 1 69 ? -38.289 -3.229 23.129 1.00 13.67 69 SER A C 1
ATOM 540 O O . SER A 1 69 ? -38.567 -4.383 22.779 1.00 13.87 69 SER A O 1
ATOM 543 N N . GLY A 1 70 ? -39.192 -2.262 23.199 1.00 13.23 70 GLY A N 1
ATOM 544 C CA . GLY A 1 70 ? -40.581 -2.511 22.854 1.00 14.15 70 GLY A CA 1
ATOM 545 C C . GLY A 1 70 ? -40.759 -2.844 21.386 1.00 13.53 70 GLY A C 1
ATOM 546 O O . GLY A 1 70 ? -39.880 -2.640 20.544 1.00 13.41 70 GLY A O 1
ATOM 547 N N . LYS A 1 71 ? -41.953 -3.363 21.080 1.00 15.04 71 LYS A N 1
ATOM 548 C CA . LYS A 1 71 ? -42.354 -3.724 19.719 1.00 14.27 71 LYS A CA 1
ATOM 549 C C . LYS A 1 71 ? -43.646 -2.999 19.347 1.00 16.82 71 LYS A C 1
ATOM 550 O O . LYS A 1 71 ? -44.690 -3.631 19.126 1.00 17.24 71 LYS A O 1
ATOM 556 N N . PRO A 1 72 ? -43.609 -1.674 19.246 1.00 13.99 72 PRO A N 1
ATOM 557 C CA . PRO A 1 72 ? -44.827 -0.930 18.920 1.00 16.50 72 PRO A CA 1
ATOM 558 C C . PRO A 1 72 ? -45.237 -1.135 17.468 1.00 16.03 72 PRO A C 1
ATOM 559 O O . PRO A 1 72 ? -44.467 -1.584 16.616 1.00 15.91 72 PRO A O 1
ATOM 563 N N . ASP A 1 73 ? -46.486 -0.780 17.188 1.00 17.94 73 ASP A N 1
ATOM 564 C CA . ASP A 1 73 ? -47.020 -0.870 15.833 1.00 17.40 73 ASP A CA 1
ATOM 565 C C . ASP A 1 73 ? -46.637 0.404 15.084 1.00 22.59 73 ASP A C 1
ATOM 566 O O . ASP A 1 73 ? -47.406 1.365 14.976 1.00 23.62 73 ASP A O 1
ATOM 571 N N . ILE A 1 74 ? -45.405 0.409 14.569 1.00 19.31 74 ILE A N 1
ATOM 572 C CA . ILE A 1 74 ? -44.852 1.511 13.795 1.00 16.73 74 ILE A CA 1
ATOM 573 C C . ILE A 1 74 ? -44.223 0.945 12.527 1.00 14.84 74 ILE A C 1
ATOM 574 O O . ILE A 1 74 ? -44.145 -0.267 12.341 1.00 16.95 74 ILE A O 1
ATOM 579 N N . SER A 1 75 ? -43.757 1.844 11.659 1.00 16.78 75 SER A N 1
ATOM 580 C CA . SER A 1 75 ? -43.225 1.430 10.363 1.00 15.10 75 SER A CA 1
ATOM 581 C C . SER A 1 75 ? -41.818 0.857 10.463 1.00 14.90 75 SER A C 1
ATOM 582 O O . SER A 1 75 ? -41.425 0.052 9.609 1.00 17.75 75 SER A O 1
ATOM 585 N N . TYR A 1 76 ? -41.050 1.259 11.477 1.00 12.53 76 TYR A N 1
ATOM 586 C CA . TYR A 1 76 ? -39.661 0.839 11.660 1.00 13.01 76 TYR A CA 1
ATOM 587 C C . TYR A 1 76 ? -38.736 1.331 10.548 1.00 12.09 76 TYR A C 1
ATOM 588 O O . TYR A 1 76 ? -37.675 0.734 10.295 1.00 11.77 76 TYR A O 1
ATOM 597 N N . ARG A 1 77 ? -39.114 2.422 9.883 1.00 12.31 77 ARG A N 1
ATOM 598 C CA . ARG A 1 77 ? -38.227 3.076 8.937 1.00 12.43 77 ARG A CA 1
ATOM 599 C C . ARG A 1 77 ? -37.073 3.748 9.674 1.00 12.13 77 ARG A C 1
ATOM 600 O O . ARG A 1 77 ? -37.070 3.888 10.904 1.00 12.36 77 ARG A O 1
ATOM 608 N N . PHE A 1 78 ? -36.067 4.157 8.901 1.00 11.37 78 PHE A N 1
ATOM 609 C CA . PHE A 1 78 ? -34.913 4.841 9.479 1.00 10.57 78 PHE A CA 1
ATOM 610 C C . PHE A 1 78 ? -35.325 6.022 10.351 1.00 11.46 78 PHE A C 1
ATOM 611 O O . PHE A 1 78 ? -34.779 6.211 11.444 1.00 11.21 78 PHE A O 1
ATOM 619 N N . PHE A 1 79 ? -36.278 6.831 9.889 1.00 11.76 79 PHE A N 1
ATOM 620 C CA . PHE A 1 79 ? -36.640 8.007 10.667 1.00 12.54 79 PHE A CA 1
ATOM 621 C C . PHE A 1 79 ? -37.347 7.631 11.960 1.00 12.19 79 PHE A C 1
ATOM 622 O O . PHE A 1 79 ? -37.240 8.364 12.948 1.00 12.72 79 PHE A O 1
ATOM 630 N N . ASP A 1 80 ? -38.056 6.498 11.986 1.00 12.23 80 ASP A N 1
ATOM 631 C CA . ASP A 1 80 ? -38.597 5.999 13.249 1.00 14.18 80 ASP A CA 1
ATOM 632 C C . ASP A 1 80 ? -37.469 5.651 14.211 1.00 12.00 80 ASP A C 1
ATOM 633 O O . ASP A 1 80 ? -37.499 6.027 15.390 1.00 12.45 80 ASP A O 1
ATOM 638 N N . GLN A 1 81 ? -36.458 4.929 13.726 1.00 11.14 81 GLN A N 1
ATOM 639 C CA . GLN A 1 81 ? -35.326 4.604 14.582 1.00 9.96 81 GLN A CA 1
ATOM 640 C C . GLN A 1 81 ? -34.659 5.865 15.105 1.00 9.81 81 GLN A C 1
ATOM 641 O O . GLN A 1 81 ? -34.305 5.945 16.292 1.00 11.44 81 GLN A O 1
ATOM 647 N N . ALA A 1 82 ? -34.509 6.878 14.247 1.00 10.84 82 ALA A N 1
ATOM 648 C CA . ALA A 1 82 ? -33.889 8.128 14.681 1.00 10.32 82 ALA A CA 1
ATOM 649 C C . ALA A 1 82 ? -34.719 8.803 15.762 1.00 11.79 82 ALA A C 1
ATOM 650 O O . ALA A 1 82 ? -34.170 9.294 16.756 1.00 12.20 82 ALA A O 1
ATOM 652 N N . ASP A 1 83 ? -36.045 8.810 15.606 1.00 11.58 83 ASP A N 1
ATOM 653 C CA . ASP A 1 83 ? -36.909 9.461 16.589 1.00 12.16 83 ASP A CA 1
ATOM 654 C C . ASP A 1 83 ? -36.821 8.782 17.949 1.00 11.03 83 ASP A C 1
ATOM 655 O O . ASP A 1 83 ? -36.757 9.458 18.989 1.00 12.20 83 ASP A O 1
ATOM 660 N N . TYR A 1 84 ? -36.877 7.449 17.973 1.00 11.47 84 TYR A N 1
ATOM 661 C CA . TYR A 1 84 ? -36.830 6.741 19.248 1.00 12.78 84 TYR A CA 1
ATOM 662 C C . TYR A 1 84 ? -35.466 6.876 19.906 1.00 10.85 84 TYR A C 1
ATOM 663 O O . TYR A 1 84 ? -35.379 7.021 21.133 1.00 12.13 84 TYR A O 1
ATOM 672 N N . LEU A 1 85 ? -34.388 6.857 19.117 1.00 11.35 85 LEU A N 1
ATOM 673 C CA . LEU A 1 85 ? -33.066 7.063 19.696 1.00 11.44 85 LEU A CA 1
ATOM 674 C C . LEU A 1 85 ? -32.922 8.468 20.270 1.00 11.21 85 LEU A C 1
ATOM 675 O O . LEU A 1 85 ? -32.389 8.632 21.373 1.00 11.16 85 LEU A O 1
ATOM 680 N N . ASP A 1 86 ? -33.389 9.492 19.543 1.00 11.75 86 ASP A N 1
ATOM 681 C CA . ASP A 1 86 ? -33.365 10.857 20.068 1.00 12.80 86 ASP A CA 1
ATOM 682 C C . ASP A 1 86 ? -34.102 10.919 21.395 1.00 12.83 86 ASP A C 1
ATOM 683 O O . ASP A 1 86 ? -33.638 11.543 22.360 1.00 13.51 86 ASP A O 1
ATOM 688 N N . ALA A 1 87 ? -35.277 10.298 21.456 1.00 11.41 87 ALA A N 1
ATOM 689 C CA . ALA A 1 87 ? -36.071 10.366 22.675 1.00 12.83 87 ALA A CA 1
ATOM 690 C C . ALA A 1 87 ? -35.345 9.723 23.849 1.00 11.15 87 ALA A C 1
ATOM 691 O O . ALA A 1 87 ? -35.405 10.229 24.977 1.00 13.33 87 ALA A O 1
ATOM 693 N N . LEU A 1 88 ? -34.656 8.606 23.615 1.00 12.19 88 LEU A N 1
ATOM 694 C CA . LEU A 1 88 ? -33.926 7.964 24.702 1.00 13.06 88 LEU A CA 1
ATOM 695 C C . LEU A 1 88 ? -32.728 8.800 25.136 1.00 12.03 88 LEU A C 1
ATOM 696 O O . LEU A 1 88 ? -32.482 8.960 26.337 1.00 13.04 88 LEU A O 1
ATOM 701 N N . ILE A 1 89 ? -31.994 9.365 24.176 1.00 12.56 89 ILE A N 1
ATOM 702 C CA . ILE A 1 89 ? -30.861 10.231 24.479 1.00 13.11 89 ILE A CA 1
ATOM 703 C C . ILE A 1 89 ? -31.295 11.391 25.368 1.00 13.10 89 ILE A C 1
ATOM 704 O O . ILE A 1 89 ? -30.630 11.725 26.364 1.00 13.87 89 ILE A O 1
ATOM 709 N N . ASP A 1 90 ? -32.438 12.002 25.048 1.00 12.42 90 ASP A N 1
ATOM 710 C CA . ASP A 1 90 ? -32.917 13.129 25.837 1.00 14.40 90 ASP A CA 1
ATOM 711 C C . ASP A 1 90 ? -33.416 12.675 27.206 1.00 14.70 90 ASP A C 1
ATOM 712 O O . ASP A 1 90 ? -33.179 13.352 28.212 1.00 17.22 90 ASP A O 1
ATOM 717 N N . GLU A 1 91 ? -34.071 11.513 27.273 1.00 13.70 91 GLU A N 1
A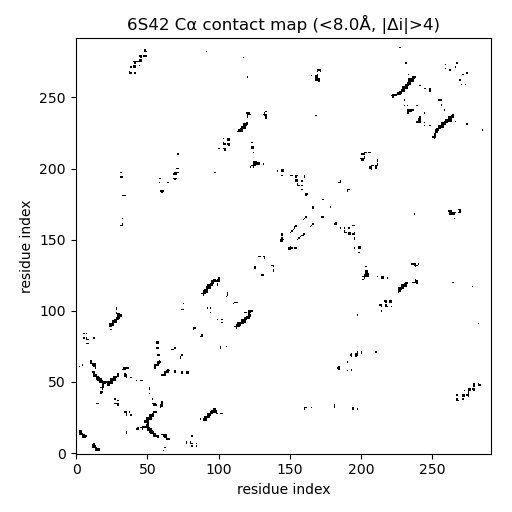TOM 718 C CA . GLU A 1 91 ? -34.506 10.968 28.555 1.00 15.99 91 GLU A CA 1
ATOM 719 C C . GLU A 1 91 ? -33.322 10.712 29.479 1.00 15.01 91 GLU A C 1
ATOM 720 O O . GLU A 1 91 ? -33.411 10.945 30.692 1.00 18.30 91 GLU A O 1
ATOM 726 N N . LEU A 1 92 ? -32.206 10.236 28.929 1.00 15.16 92 LEU A N 1
ATOM 727 C CA . LEU A 1 92 ? -31.021 9.919 29.714 1.00 16.72 92 LEU A CA 1
ATOM 728 C C . LEU A 1 92 ? -30.124 11.126 29.960 1.00 19.34 92 LEU A C 1
ATOM 729 O O . LEU A 1 92 ? -29.096 10.982 30.631 1.00 21.45 92 LEU A O 1
ATOM 734 N N . GLY A 1 93 ? -30.480 12.301 29.445 1.00 15.61 93 GLY A N 1
ATOM 735 C CA . GLY A 1 93 ? -29.691 13.498 29.682 1.00 17.24 93 GLY A CA 1
ATOM 736 C C . GLY A 1 93 ? -28.351 13.522 28.979 1.00 19.54 93 GLY A C 1
ATOM 737 O O . GLY A 1 93 ? -27.417 14.166 29.464 1.00 23.20 93 GLY A O 1
ATOM 738 N N . ILE A 1 94 ? -28.229 12.857 27.835 1.00 14.76 94 ILE A N 1
ATOM 739 C CA . ILE A 1 94 ? -26.962 12.789 27.117 1.00 16.64 94 ILE A CA 1
ATOM 740 C C . ILE A 1 94 ? -26.908 13.993 26.180 1.00 17.73 94 ILE A C 1
ATOM 741 O O . ILE A 1 94 ? -27.603 14.040 25.164 1.00 19.95 94 ILE A O 1
ATOM 746 N N . ALA A 1 95 ? -26.088 14.983 26.535 1.00 16.46 95 ALA A N 1
ATOM 747 C CA . ALA A 1 95 ? -25.884 16.169 25.716 1.00 17.64 95 ALA A CA 1
ATOM 748 C C . ALA A 1 95 ? -24.514 16.222 25.062 1.00 16.20 95 ALA A C 1
ATOM 749 O O . ALA A 1 95 ? -24.327 16.988 24.114 1.00 17.57 95 ALA A O 1
ATOM 751 N N . SER A 1 96 ? -23.563 15.421 25.536 1.00 14.39 96 SER A N 1
ATOM 752 C CA . SER A 1 96 ? -22.219 15.360 24.979 1.00 14.13 96 SER A CA 1
ATOM 753 C C . SER A 1 96 ? -21.769 13.914 25.103 1.00 13.00 96 SER A C 1
ATOM 754 O O . SER A 1 96 ? -21.902 13.327 26.178 1.00 15.78 96 SER A O 1
ATOM 757 N N . ALA A 1 97 ? -21.269 13.329 24.015 1.00 12.69 97 ALA A N 1
ATOM 758 C CA . ALA A 1 97 ? -20.907 11.918 24.053 1.00 12.43 97 ALA A CA 1
ATOM 759 C C . ALA A 1 97 ? -19.937 11.577 22.936 1.00 12.19 97 ALA A C 1
ATOM 760 O O . ALA A 1 97 ? -19.980 12.162 21.850 1.00 12.35 97 ALA A O 1
ATOM 762 N N . TYR A 1 98 ? -19.095 10.584 23.207 1.00 11.44 98 TYR A N 1
ATOM 763 C CA . TYR A 1 98 ? -18.464 9.818 22.143 1.00 10.27 98 TYR A CA 1
ATOM 764 C C . TYR A 1 98 ? -19.493 8.860 21.561 1.00 9.89 98 TYR A C 1
ATOM 765 O O . TYR A 1 98 ? -20.326 8.312 22.290 1.00 12.43 98 TYR A O 1
ATOM 774 N N . LEU A 1 99 ? -19.439 8.655 20.248 1.00 9.71 99 LEU A N 1
ATOM 775 C CA . LEU A 1 99 ? -20.309 7.693 19.580 1.00 9.64 99 LEU A CA 1
ATOM 776 C C . LEU A 1 99 ? -19.457 6.548 19.065 1.00 10.02 99 LEU A C 1
ATOM 777 O O . LEU A 1 99 ? -18.398 6.778 18.474 1.00 10.86 99 LEU A O 1
ATOM 782 N N . VAL A 1 100 ? -19.915 5.319 19.299 1.00 8.61 100 VAL A N 1
ATOM 783 C CA . VAL A 1 100 ? -19.274 4.112 18.791 1.00 8.69 100 VAL A CA 1
ATOM 784 C C . VAL A 1 100 ? -20.341 3.363 18.016 1.00 8.44 100 VAL A C 1
ATOM 785 O O . VAL A 1 100 ? -21.341 2.928 18.600 1.00 9.63 100 VAL A O 1
ATOM 789 N N . ALA A 1 101 ? -20.160 3.233 16.702 1.00 8.12 101 ALA A N 1
ATOM 790 C CA . ALA A 1 101 ? -21.290 2.890 15.843 1.00 8.22 101 ALA A CA 1
ATOM 791 C C . ALA A 1 101 ? -20.952 1.847 14.784 1.00 8.65 101 ALA A C 1
ATOM 792 O O . ALA A 1 101 ? -19.847 1.820 14.243 1.00 9.07 101 ALA A O 1
ATOM 794 N N . HIS A 1 102 ? -21.962 1.022 14.465 1.00 9.77 102 HIS A N 1
ATOM 795 C CA . HIS A 1 102 ? -21.894 -0.036 13.452 1.00 10.19 102 HIS A CA 1
ATOM 796 C C . HIS A 1 102 ? -23.129 -0.028 12.539 1.00 12.54 102 HIS A C 1
ATOM 797 O O . HIS A 1 102 ? -24.247 0.043 13.030 1.00 12.86 102 HIS A O 1
ATOM 804 N N . ASP A 1 103 ? -22.960 -0.168 11.215 1.00 21.27 103 ASP A N 1
ATOM 805 C CA . ASP A 1 103 ? -24.102 -0.490 10.279 1.00 19.08 103 ASP A CA 1
ATOM 806 C C . ASP A 1 103 ? -25.158 0.626 10.261 1.00 16.61 103 ASP A C 1
ATOM 807 O O . ASP A 1 103 ? -24.810 1.797 10.047 1.00 15.83 103 ASP A O 1
ATOM 812 N N . TRP A 1 104 ? -26.459 0.330 10.436 1.00 9.82 104 TRP A N 1
ATOM 813 C CA . TRP A 1 104 ? -27.437 1.406 10.628 1.00 8.83 104 TRP A CA 1
ATOM 814 C C . TRP A 1 104 ? -27.134 2.263 11.852 1.00 8.62 104 TRP A C 1
ATOM 815 O O . TRP A 1 104 ? -27.612 3.394 11.928 1.00 9.03 104 TRP A O 1
ATOM 826 N N . GLY A 1 105 ? -26.376 1.745 12.817 1.00 8.38 105 GLY A N 1
ATOM 827 C CA . GLY A 1 105 ? -25.907 2.592 13.901 1.00 9.04 105 GLY A CA 1
ATOM 828 C C . GLY A 1 105 ? -25.063 3.747 13.410 1.00 9.20 105 GLY A C 1
ATOM 829 O O . GLY A 1 105 ? -25.110 4.845 13.976 1.00 8.56 105 GLY A O 1
ATOM 830 N N . THR A 1 106 ? -24.279 3.521 12.353 1.00 8.36 106 THR A N 1
ATOM 831 C CA . THR A 1 106 ? -23.504 4.626 11.792 1.00 8.67 106 THR A CA 1
ATOM 832 C C . THR A 1 106 ? -24.402 5.636 11.103 1.00 8.40 106 THR A C 1
ATOM 833 O O . THR A 1 106 ? -24.173 6.843 11.228 1.00 10.51 106 THR A O 1
ATOM 837 N N . ALA A 1 107 ? -25.424 5.177 10.371 1.00 8.45 107 ALA A N 1
ATOM 838 C CA . ALA A 1 107 ? -26.350 6.128 9.765 1.00 8.26 107 ALA A CA 1
ATOM 839 C C . ALA A 1 107 ? -27.025 6.974 10.837 1.00 8.74 107 ALA A C 1
ATOM 840 O O . ALA A 1 107 ? -27.164 8.195 10.686 1.00 9.22 107 ALA A O 1
ATOM 842 N N . LEU A 1 108 ? -27.425 6.338 11.942 1.00 7.43 108 LEU A N 1
ATOM 843 C CA . LEU A 1 108 ? -27.984 7.076 13.067 1.00 8.22 108 LEU A CA 1
ATOM 844 C C . LEU A 1 108 ? -26.970 8.050 13.650 1.00 7.94 108 LEU A C 1
ATOM 845 O O . LEU A 1 108 ? -27.319 9.192 13.967 1.00 9.00 108 LEU A O 1
ATOM 850 N N . ALA A 1 109 ? -25.717 7.615 13.817 1.00 8.92 109 ALA A N 1
ATOM 851 C CA . ALA A 1 109 ? -24.685 8.501 14.360 1.00 8.32 109 ALA A CA 1
ATOM 852 C C . ALA A 1 109 ? -24.423 9.690 13.448 1.00 8.36 109 ALA A C 1
ATOM 853 O O . ALA A 1 109 ? -24.299 10.826 13.920 1.00 9.67 109 ALA A O 1
ATOM 855 N N . PHE A 1 110 ? -24.301 9.446 12.136 1.00 8.39 110 PHE A N 1
ATOM 856 C CA . PHE A 1 110 ? -24.041 10.551 11.212 1.00 8.44 110 PHE A CA 1
ATOM 857 C C . PHE A 1 110 ? -25.211 11.536 11.209 1.00 9.44 110 PHE A C 1
ATOM 858 O O . PHE A 1 110 ? -25.014 12.757 11.194 1.00 9.18 110 PHE A O 1
ATOM 866 N N . HIS A 1 111 ? -26.441 11.012 11.211 1.00 9.03 111 HIS A N 1
ATOM 867 C CA . HIS A 1 111 ? -27.638 11.850 11.187 1.00 8.78 111 HIS A CA 1
ATOM 868 C C . HIS A 1 111 ? -27.778 12.629 12.486 1.00 9.29 111 HIS A C 1
ATOM 869 O O . HIS A 1 111 ? -28.196 13.796 12.479 1.00 11.43 111 HIS A O 1
ATOM 876 N N . LEU A 1 112 ? -27.425 12.001 13.611 1.00 9.30 112 LEU A N 1
ATOM 877 C CA . LEU A 1 112 ? -27.441 12.689 14.897 1.00 10.17 112 LEU A CA 1
ATOM 878 C C . LEU A 1 112 ? -26.417 13.811 14.937 1.00 11.09 112 LEU A C 1
ATOM 879 O O . LEU A 1 112 ? -26.715 14.925 15.387 1.00 12.00 112 LEU A O 1
ATOM 884 N N . ALA A 1 113 ? -25.196 13.533 14.482 1.00 9.83 113 ALA A N 1
ATOM 885 C CA . ALA A 1 113 ? -24.151 14.553 14.500 1.00 10.33 113 ALA A CA 1
ATOM 886 C C . ALA A 1 113 ? -24.488 15.722 13.589 1.00 12.66 113 ALA A C 1
ATOM 887 O O . ALA A 1 113 ? -24.136 16.863 13.900 1.00 13.23 113 ALA A O 1
ATOM 889 N N . ALA A 1 114 ? -25.168 15.467 12.465 1.00 11.03 114 ALA A N 1
ATOM 890 C CA . ALA A 1 114 ? -25.544 16.564 11.581 1.00 11.90 114 ALA A CA 1
ATOM 891 C C . ALA A 1 114 ? -26.561 17.477 12.245 1.00 12.43 114 ALA A C 1
ATOM 892 O O . ALA A 1 114 ? -26.467 18.705 12.127 1.00 15.66 114 ALA A O 1
ATOM 894 N N . ARG A 1 115 ? -27.526 16.901 12.961 1.00 11.77 115 ARG A N 1
ATOM 895 C CA . ARG A 1 115 ? -28.597 17.681 13.569 1.00 13.00 115 ARG A CA 1
ATOM 896 C C . ARG A 1 115 ? -28.192 18.278 14.914 1.00 14.49 115 ARG A C 1
ATOM 897 O O . ARG A 1 115 ? -28.732 19.315 15.312 1.00 16.66 115 ARG A O 1
ATOM 905 N N . ARG A 1 116 ? -27.267 17.644 15.626 1.00 13.94 116 ARG A N 1
ATOM 906 C CA . ARG A 1 116 ? -26.801 18.096 16.938 1.00 14.63 116 ARG A CA 1
ATOM 907 C C . ARG A 1 116 ? -25.281 18.178 16.890 1.00 15.67 116 ARG A C 1
ATOM 908 O O . ARG A 1 116 ? -24.577 17.348 17.475 1.00 15.40 116 ARG A O 1
ATOM 916 N N . PRO A 1 117 ? -24.736 19.178 16.187 1.00 21.15 117 PRO A N 1
ATOM 917 C CA . PRO A 1 117 ? -23.281 19.214 15.957 1.00 22.38 117 PRO A CA 1
ATOM 918 C C . PRO A 1 117 ? -22.463 19.467 17.212 1.00 21.32 117 PRO A C 1
ATOM 919 O O . PRO A 1 117 ? -21.241 19.274 17.181 1.00 31.82 117 PRO A O 1
ATOM 923 N N . GLN A 1 118 ? -23.097 19.863 18.308 1.00 16.31 118 GLN A N 1
ATOM 924 C CA . GLN A 1 118 ? -22.420 20.083 19.572 1.00 19.96 118 GLN A CA 1
ATOM 925 C C . GLN A 1 118 ? -22.306 18.816 20.405 1.00 19.13 118 GLN A C 1
ATOM 926 O O . GLN A 1 118 ? -21.578 18.809 21.406 1.00 20.23 118 GLN A O 1
ATOM 932 N N . LEU A 1 119 ? -23.008 17.753 20.021 1.00 16.38 119 LEU A N 1
ATOM 933 C CA . LEU A 1 119 ? -23.080 16.557 20.850 1.00 17.63 119 LEU A CA 1
ATOM 934 C C . LEU A 1 119 ? -21.801 15.725 20.788 1.00 16.43 119 LEU A C 1
ATOM 935 O O . LEU A 1 119 ? -21.381 15.165 21.806 1.00 14.92 119 LEU A O 1
ATOM 940 N N . VAL A 1 120 ? -21.175 15.621 19.622 1.00 16.86 120 VAL A N 1
ATOM 941 C CA . VAL A 1 120 ? -20.204 14.560 19.367 1.00 13.87 120 VAL A CA 1
ATOM 942 C C . VAL A 1 120 ? -18.808 14.969 19.837 1.00 17.60 120 VAL A C 1
ATOM 943 O O . VAL A 1 120 ? -18.215 15.923 19.321 1.00 20.25 120 VAL A O 1
ATOM 947 N N . ARG A 1 121 ? -18.275 14.221 20.812 1.00 12.19 121 ARG A N 1
ATOM 948 C CA . ARG A 1 121 ? -16.895 14.386 21.262 1.00 13.47 121 ARG A CA 1
ATOM 949 C C . ARG A 1 121 ? -15.915 13.618 20.391 1.00 14.03 121 ARG A C 1
ATOM 950 O O . ARG A 1 121 ? -14.721 13.941 20.374 1.00 15.17 121 ARG A O 1
ATOM 958 N N . GLY A 1 122 ? -16.395 12.593 19.701 1.00 12.45 122 GLY A N 1
ATOM 959 C CA . GLY A 1 122 ? -15.596 11.782 18.808 1.00 10.72 122 GLY A CA 1
ATOM 960 C C . GLY A 1 122 ? -16.465 10.677 18.261 1.00 10.30 122 GLY A C 1
ATOM 961 O O . GLY A 1 122 ? -17.471 10.319 18.877 1.00 11.76 122 GLY A O 1
ATOM 962 N N . LEU A 1 123 ? -16.104 10.148 17.095 1.00 9.62 123 LEU A N 1
ATOM 963 C CA . LEU A 1 123 ? -16.861 9.085 16.444 1.00 8.33 123 LEU A CA 1
ATOM 964 C C . LEU A 1 123 ? -15.939 7.920 16.138 1.00 10.05 123 LEU A C 1
ATOM 965 O O . LEU A 1 123 ? -14.999 8.060 15.345 1.00 10.84 123 LEU A O 1
ATOM 970 N N . ALA A 1 124 ? -16.222 6.767 16.732 1.00 9.47 124 ALA A N 1
ATOM 971 C CA . ALA A 1 124 ? -15.567 5.512 16.380 1.00 9.63 124 ALA A CA 1
ATOM 972 C C . ALA A 1 124 ? -16.586 4.692 15.607 1.00 10.13 124 ALA A C 1
ATOM 973 O O . ALA A 1 124 ? -17.727 4.533 16.054 1.00 9.87 124 ALA A O 1
ATOM 975 N N . PHE A 1 125 ? -16.194 4.196 14.441 1.00 10.46 125 PHE A N 1
ATOM 976 C CA . PHE A 1 125 ? -17.191 3.606 13.562 1.00 9.77 125 PHE A CA 1
ATOM 977 C C . PHE A 1 125 ? -16.564 2.532 12.692 1.00 8.87 125 PHE A C 1
ATOM 978 O O . PHE A 1 125 ? -15.337 2.427 12.574 1.00 10.41 125 PHE A O 1
ATOM 986 N N A MET A 1 126 ? -17.429 1.726 12.075 0.45 8.78 126 MET A N 1
ATOM 987 N N B MET A 1 126 ? -17.427 1.728 12.085 0.55 8.69 126 MET A N 1
ATOM 988 C CA A MET A 1 126 ? -17.000 0.552 11.325 0.45 9.66 126 MET A CA 1
ATOM 989 C CA B MET A 1 126 ? -16.970 0.653 11.223 0.55 9.50 126 MET A CA 1
ATOM 990 C C A MET A 1 126 ? -18.170 0.068 10.480 0.45 10.72 126 MET A C 1
ATOM 991 C C B MET A 1 126 ? -18.165 0.157 10.432 0.55 10.14 126 MET A C 1
ATOM 992 O O A MET A 1 126 ? -19.315 0.104 10.940 0.45 10.18 126 MET A O 1
ATOM 993 O O B MET A 1 126 ? -19.310 0.276 10.879 0.55 10.51 126 MET A O 1
ATOM 1002 N N . GLU A 1 127 ? -17.883 -0.389 9.256 1.00 9.92 127 GLU A N 1
ATOM 1003 C CA . GLU A 1 127 ? -18.894 -1.025 8.414 1.00 8.98 127 GLU A CA 1
ATOM 1004 C C . GLU A 1 127 ? -20.127 -0.129 8.258 1.00 9.63 127 GLU A C 1
ATOM 1005 O O . GLU A 1 127 ? -21.263 -0.514 8.543 1.00 10.59 127 GLU A O 1
ATOM 1011 N N . PHE A 1 128 ? -19.867 1.086 7.789 1.00 9.88 128 PHE A N 1
ATOM 1012 C CA . PHE A 1 128 ? -20.845 2.158 7.798 1.00 9.64 128 PHE A CA 1
ATOM 1013 C C . PHE A 1 128 ? -21.652 2.186 6.508 1.00 11.72 128 PHE A C 1
ATOM 1014 O O . PHE A 1 128 ? -21.246 1.651 5.470 1.00 12.00 128 PHE A O 1
ATOM 1022 N N . ILE A 1 129 ? -22.795 2.862 6.579 1.00 10.58 129 ILE A N 1
ATOM 1023 C CA . ILE A 1 129 ? -23.680 3.042 5.429 1.00 11.07 129 ILE A CA 1
ATOM 1024 C C . ILE A 1 129 ? -23.420 4.401 4.799 1.00 10.85 129 ILE A C 1
ATOM 1025 O O . ILE A 1 129 ? -23.273 5.414 5.495 1.00 11.15 129 ILE A O 1
ATOM 1030 N N . ARG A 1 130 ? -23.341 4.428 3.478 1.00 11.02 130 ARG A N 1
ATOM 1031 C CA . ARG A 1 130 ? -23.325 5.675 2.737 1.00 12.09 130 ARG A CA 1
ATOM 1032 C C . ARG A 1 130 ? -24.176 5.500 1.490 1.00 11.87 130 ARG A C 1
ATOM 1033 O O . ARG A 1 130 ? -24.405 4.370 1.043 1.00 14.08 130 ARG A O 1
ATOM 1041 N N . PRO A 1 131 ? -24.693 6.592 0.930 1.00 10.78 131 PRO A N 1
ATOM 1042 C CA . PRO A 1 131 ? -25.455 6.483 -0.319 1.00 11.49 131 PRO A CA 1
ATOM 1043 C C . PRO A 1 131 ? -24.632 5.807 -1.401 1.00 12.70 131 PRO A C 1
ATOM 1044 O O . PRO A 1 131 ? -23.463 6.139 -1.634 1.00 15.22 131 PRO A O 1
ATOM 1048 N N . MET A 1 132 ? -25.248 4.822 -2.039 1.00 11.66 132 MET A N 1
ATOM 1049 C CA . MET A 1 132 ? -24.607 4.023 -3.073 1.00 12.43 132 MET A CA 1
ATOM 1050 C C . MET A 1 132 ? -25.254 4.366 -4.409 1.00 16.80 132 MET A C 1
ATOM 1051 O O . MET A 1 132 ? -26.465 4.198 -4.575 1.00 17.82 132 MET A O 1
ATOM 1056 N N . ARG A 1 133 ? -24.444 4.855 -5.349 1.00 18.08 133 ARG A N 1
ATOM 1057 C CA . ARG A 1 133 ? -24.975 5.308 -6.630 1.00 17.12 133 ARG A CA 1
ATOM 1058 C C . ARG A 1 133 ? -25.606 4.167 -7.415 1.00 18.62 133 ARG A C 1
ATOM 1059 O O . ARG A 1 133 ? -26.600 4.373 -8.125 1.00 22.72 133 ARG A O 1
ATOM 1067 N N . ASP A 1 134 ? -25.055 2.962 -7.299 1.00 14.99 134 ASP A N 1
ATOM 1068 C CA . ASP A 1 134 ? -25.527 1.816 -8.049 1.00 15.20 134 ASP A CA 1
ATOM 1069 C C . ASP A 1 134 ? -25.444 0.589 -7.156 1.00 16.94 134 ASP A C 1
ATOM 1070 O O . ASP A 1 134 ? -24.689 0.561 -6.183 1.00 14.69 134 ASP A O 1
ATOM 1075 N N . TRP A 1 135 ? -26.224 -0.438 -7.504 1.00 16.41 135 TRP A N 1
ATOM 1076 C CA . TRP A 1 135 ? -26.100 -1.723 -6.823 1.00 15.72 135 TRP A CA 1
ATOM 1077 C C . TRP A 1 135 ? -24.657 -2.209 -6.798 1.00 13.72 135 TRP A C 1
ATOM 1078 O O . TRP A 1 135 ? -24.238 -2.879 -5.849 1.00 13.86 135 TRP A O 1
ATOM 1089 N N . SER A 1 136 ? -23.872 -1.873 -7.824 1.00 17.06 136 SER A N 1
ATOM 1090 C CA . SER A 1 136 ? -22.477 -2.303 -7.849 1.00 17.23 136 SER A CA 1
ATOM 1091 C C . SER A 1 136 ? -21.647 -1.708 -6.714 1.00 18.14 136 SER A C 1
ATOM 1092 O O . SER A 1 136 ? -20.563 -2.226 -6.427 1.00 21.55 136 SER A O 1
ATOM 1095 N N . ASP A 1 137 ? -22.130 -0.660 -6.046 1.00 14.35 137 ASP A N 1
ATOM 1096 C CA . ASP A 1 137 ? -21.442 -0.048 -4.910 1.00 16.53 137 ASP A CA 1
ATOM 1097 C C . ASP A 1 137 ? -21.799 -0.678 -3.565 1.00 16.05 137 ASP A C 1
ATOM 1098 O O . ASP A 1 137 ? -21.282 -0.236 -2.531 1.00 18.07 137 ASP A O 1
ATOM 1103 N N . PHE A 1 138 ? -22.679 -1.678 -3.544 1.00 14.11 138 PHE A N 1
ATOM 1104 C CA . PHE A 1 138 ? -23.096 -2.343 -2.314 1.00 12.86 138 PHE A CA 1
ATOM 1105 C C . PHE A 1 138 ? -22.335 -3.655 -2.162 1.00 13.41 138 PHE A C 1
ATOM 1106 O O . PHE A 1 138 ? -22.421 -4.530 -3.032 1.00 14.70 138 PHE A O 1
ATOM 1114 N N . HIS A 1 139 ? -21.603 -3.795 -1.054 1.00 13.52 139 HIS A N 1
ATOM 1115 C CA . HIS A 1 139 ? -20.985 -5.057 -0.639 1.00 14.26 139 HIS A CA 1
ATOM 1116 C C . HIS A 1 139 ? -19.799 -5.463 -1.513 1.00 15.15 139 HIS A C 1
ATOM 1117 O O . HIS A 1 139 ? -19.382 -4.702 -2.394 1.00 20.24 139 HIS A O 1
ATOM 1124 N N . GLN A 1 140 ? -19.240 -6.655 -1.263 1.00 17.60 140 GLN A N 1
ATOM 1125 C CA . GLN A 1 140 ? -18.029 -7.127 -1.931 1.00 16.83 140 GLN A CA 1
ATOM 1126 C C . GLN A 1 140 ? -18.251 -8.261 -2.927 1.00 19.78 140 GLN A C 1
ATOM 1127 O O . GLN A 1 140 ? -17.316 -8.602 -3.657 1.00 19.93 140 GLN A O 1
ATOM 1133 N N . HIS A 1 141 ? -19.429 -8.879 -2.966 1.00 22.39 141 HIS A N 1
ATOM 1134 C CA . HIS A 1 141 ? -19.618 -10.001 -3.878 1.00 25.65 141 HIS A CA 1
ATOM 1135 C C . HIS A 1 141 ? -21.061 -10.058 -4.347 1.00 21.35 141 HIS A C 1
ATOM 1136 O O . HIS A 1 141 ? -21.974 -9.519 -3.707 1.00 19.50 141 HIS A O 1
ATOM 1143 N N . ASP A 1 142 ? -21.246 -10.743 -5.476 1.00 20.19 142 ASP A N 1
ATOM 1144 C CA . ASP A 1 142 ? -22.531 -10.755 -6.156 1.00 20.16 142 ASP A CA 1
ATOM 1145 C C . ASP A 1 142 ? -23.586 -11.507 -5.363 1.00 17.58 142 ASP A C 1
ATOM 1146 O O . ASP A 1 142 ? -24.766 -11.154 -5.436 1.00 18.50 142 ASP A O 1
ATOM 1151 N N . ALA A 1 143 ? -23.189 -12.535 -4.600 1.00 17.14 143 ALA A N 1
ATOM 1152 C CA . ALA A 1 143 ? -24.180 -13.297 -3.843 1.00 17.72 143 ALA A CA 1
ATOM 1153 C C . ALA A 1 143 ? -24.892 -12.414 -2.824 1.00 16.75 14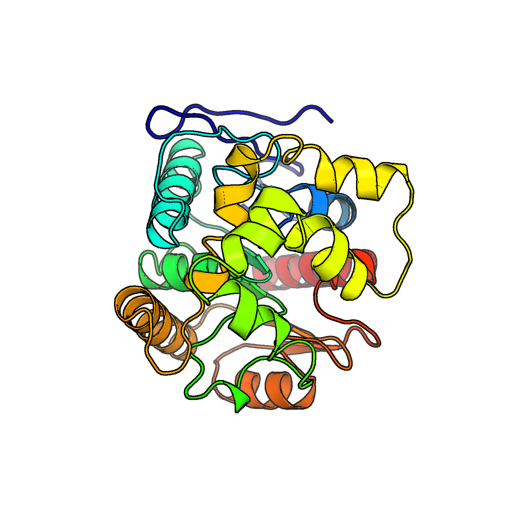3 ALA A C 1
ATOM 1154 O O . ALA A 1 143 ? -26.115 -12.504 -2.660 1.00 14.90 143 ALA A O 1
ATOM 1156 N N . ALA A 1 144 ? -24.147 -11.536 -2.146 1.00 15.78 144 ALA A N 1
ATOM 1157 C CA . ALA A 1 144 ? -24.757 -10.609 -1.193 1.00 16.65 144 ALA A CA 1
ATOM 1158 C C . ALA A 1 144 ? -25.658 -9.612 -1.903 1.00 13.43 144 ALA A C 1
ATOM 1159 O O . ALA A 1 144 ? -26.765 -9.315 -1.429 1.00 12.67 144 ALA A O 1
ATOM 1161 N N A ARG A 1 145 ? -25.206 -9.088 -3.047 0.32 13.74 145 ARG A N 1
ATOM 1162 N N B ARG A 1 145 ? -25.197 -9.073 -3.037 0.68 12.80 145 ARG A N 1
ATOM 1163 C CA A ARG A 1 145 ? -26.024 -8.147 -3.806 0.32 14.79 145 ARG A CA 1
ATOM 1164 C CA B ARG A 1 145 ? -26.022 -8.147 -3.806 0.68 14.62 145 ARG A CA 1
ATOM 1165 C C A ARG A 1 145 ? -27.338 -8.782 -4.240 0.32 15.65 145 ARG A C 1
ATOM 1166 C C B ARG A 1 145 ? -27.341 -8.791 -4.210 0.68 16.31 145 ARG A C 1
ATOM 1167 O O A ARG A 1 145 ? -28.394 -8.142 -4.179 0.32 15.38 145 ARG A O 1
ATOM 1168 O O B ARG A 1 145 ? -28.402 -8.168 -4.095 0.68 16.57 145 ARG A O 1
ATOM 1183 N N . GLU A 1 146 ? -27.297 -10.046 -4.672 1.00 13.39 146 GLU A N 1
ATOM 1184 C CA . GLU A 1 146 ? -28.526 -10.712 -5.083 1.00 15.30 146 GLU A CA 1
ATOM 1185 C C . GLU A 1 146 ? -29.456 -10.956 -3.900 1.00 13.32 146 GLU A C 1
ATOM 1186 O O . GLU A 1 146 ? -30.671 -10.773 -4.013 1.00 14.04 146 GLU A O 1
ATOM 1192 N N . THR A 1 147 ? -28.906 -11.360 -2.755 1.00 11.71 147 THR A N 1
ATOM 1193 C CA . THR A 1 147 ? -29.735 -11.559 -1.572 1.00 10.74 147 THR A CA 1
ATOM 1194 C C . THR A 1 147 ? -30.442 -10.267 -1.175 1.00 11.25 147 THR A C 1
ATOM 1195 O O . THR A 1 147 ? -31.645 -10.267 -0.902 1.00 10.64 147 THR A O 1
ATOM 1199 N N . PHE A 1 148 ? -29.720 -9.144 -1.183 1.00 10.21 148 PHE A N 1
ATOM 1200 C CA . PHE A 1 148 ? -30.336 -7.882 -0.798 1.00 10.22 148 PHE A CA 1
ATOM 1201 C C . PHE A 1 148 ? -31.293 -7.351 -1.855 1.00 10.98 148 PHE A C 1
ATOM 1202 O O . PHE A 1 148 ? -32.297 -6.725 -1.503 1.00 10.71 148 PHE A O 1
ATOM 1210 N N . ARG A 1 149 ? -31.017 -7.602 -3.141 1.00 11.70 149 ARG A N 1
ATOM 1211 C CA . ARG A 1 149 ? -31.999 -7.293 -4.175 1.00 12.78 149 ARG A CA 1
ATOM 1212 C C . ARG A 1 149 ? -33.313 -8.010 -3.895 1.00 12.87 149 ARG A C 1
ATOM 1213 O O . ARG A 1 149 ? -34.399 -7.432 -4.048 1.00 12.76 149 ARG A O 1
ATOM 1221 N N . LYS A 1 150 ? -33.227 -9.271 -3.470 1.00 11.69 150 LYS A N 1
ATOM 1222 C CA . LYS A 1 150 ? -34.420 -10.043 -3.153 1.00 11.51 150 LYS A CA 1
ATOM 1223 C C . LYS A 1 150 ? -35.122 -9.511 -1.907 1.00 11.07 150 LYS A C 1
ATOM 1224 O O . LYS A 1 150 ? -36.352 -9.415 -1.878 1.00 12.28 150 LYS A O 1
ATOM 1230 N N . PHE A 1 151 ? -34.367 -9.144 -0.864 1.00 9.86 151 PHE A N 1
ATOM 1231 C CA . PHE A 1 151 ? -34.991 -8.535 0.312 1.00 9.77 151 PHE A CA 1
ATOM 1232 C C . PHE A 1 151 ? -35.819 -7.314 -0.080 1.00 10.50 151 PHE A C 1
ATOM 1233 O O . PHE A 1 151 ? -36.873 -7.045 0.513 1.00 11.98 151 PHE A O 1
ATOM 1241 N N . ARG A 1 152 ? -35.332 -6.543 -1.050 1.00 10.71 152 ARG A N 1
ATOM 1242 C CA . ARG A 1 152 ? -35.990 -5.320 -1.481 1.00 11.51 152 ARG A CA 1
ATOM 1243 C C . ARG A 1 152 ? -37.119 -5.565 -2.477 1.00 14.45 152 ARG A C 1
ATOM 1244 O O . ARG A 1 152 ? -37.786 -4.610 -2.882 1.00 18.98 152 ARG A O 1
ATOM 1252 N N . THR A 1 153 ? -37.361 -6.800 -2.867 1.00 11.46 153 THR A N 1
ATOM 1253 C CA . THR A 1 153 ? -38.404 -7.135 -3.834 1.00 13.28 153 THR A CA 1
ATOM 1254 C C . THR A 1 153 ? -39.709 -7.418 -3.099 1.00 13.87 153 THR A C 1
ATOM 1255 O O . THR A 1 153 ? -39.711 -8.202 -2.142 1.00 13.49 153 THR A O 1
ATOM 1259 N N . PRO A 1 154 ? -40.823 -6.796 -3.494 1.00 14.36 154 PRO A N 1
ATOM 1260 C CA . PRO A 1 154 ? -42.099 -7.059 -2.810 1.00 16.06 154 PRO A CA 1
ATOM 1261 C C . PRO A 1 154 ? -42.466 -8.538 -2.835 1.00 13.21 154 PRO A C 1
ATOM 1262 O O . PRO A 1 154 ? -42.242 -9.239 -3.823 1.00 16.26 154 PRO A O 1
ATOM 1266 N N . GLY A 1 155 ? -43.007 -9.014 -1.716 1.00 14.02 155 GLY A N 1
ATOM 1267 C CA . GLY A 1 155 ? -43.397 -10.426 -1.558 1.00 14.49 155 GLY A CA 1
ATOM 1268 C C . GLY A 1 155 ? -42.238 -11.370 -1.308 1.00 14.61 155 GLY A C 1
ATOM 1269 O O . GLY A 1 155 ? -42.270 -12.153 -0.353 1.00 13.71 155 GLY A O 1
ATOM 1270 N N . VAL A 1 156 ? -41.211 -11.306 -2.158 1.00 12.49 156 VAL A N 1
ATOM 1271 C CA . VAL A 1 156 ? -40.004 -12.112 -1.982 1.00 12.54 156 VAL A CA 1
ATOM 1272 C C . VAL A 1 156 ? -39.347 -11.805 -0.641 1.00 12.04 156 VAL A C 1
ATOM 1273 O O . VAL A 1 156 ? -39.008 -12.715 0.126 1.00 12.54 156 VAL A O 1
ATOM 1277 N N . GLY A 1 157 ? -39.137 -10.521 -0.342 1.00 10.73 157 GLY A N 1
ATOM 1278 C CA . GLY A 1 157 ? -38.468 -10.179 0.903 1.00 10.29 157 GLY A CA 1
ATOM 1279 C C . GLY A 1 157 ? -39.238 -10.636 2.124 1.00 11.38 157 GLY A C 1
ATOM 1280 O O . GLY A 1 157 ? -38.649 -11.093 3.106 1.00 10.40 157 GLY A O 1
ATOM 1281 N N . GLU A 1 158 ? -40.563 -10.528 2.076 1.00 11.78 158 GLU A N 1
ATOM 1282 C CA . GLU A 1 158 ? -41.388 -11.012 3.176 1.00 10.66 158 GLU A CA 1
ATOM 1283 C C . GLU A 1 158 ? -41.211 -12.509 3.378 1.00 11.10 158 GLU A C 1
ATOM 1284 O O . GLU A 1 158 ? -41.125 -12.984 4.516 1.00 11.80 158 GLU A O 1
ATOM 1290 N N . ALA A 1 159 ? -41.177 -13.278 2.289 1.00 11.85 159 ALA A N 1
ATOM 1291 C CA . ALA A 1 159 ? -40.997 -14.720 2.422 1.00 12.51 159 ALA A CA 1
ATOM 1292 C C . ALA A 1 159 ? -39.642 -15.053 3.031 1.00 12.69 159 ALA A C 1
ATOM 1293 O O . ALA A 1 159 ? -39.542 -15.932 3.895 1.00 14.45 159 ALA A O 1
ATOM 1295 N N . MET A 1 160 ? -38.592 -14.336 2.630 1.00 10.56 160 MET A N 1
ATOM 1296 C CA . MET A 1 160 ? -37.259 -14.644 3.141 1.00 11.08 160 MET A CA 1
ATOM 1297 C C . MET A 1 160 ? -37.086 -14.214 4.594 1.00 11.36 160 MET A C 1
ATOM 1298 O O . MET A 1 160 ? -36.514 -14.955 5.402 1.00 11.58 160 MET A O 1
ATOM 1303 N N . ILE A 1 161 ? -37.531 -13.014 4.938 1.00 9.86 161 ILE A N 1
ATOM 1304 C CA . ILE A 1 161 ? -37.246 -12.441 6.247 1.00 10.00 161 ILE A CA 1
ATOM 1305 C C . ILE A 1 161 ? -38.363 -12.696 7.247 1.00 12.03 161 ILE A C 1
ATOM 1306 O O . ILE A 1 161 ? -38.097 -13.127 8.373 1.00 12.41 161 ILE A O 1
ATOM 1311 N N . LEU A 1 162 ? -39.624 -12.429 6.880 1.00 11.20 162 LEU A N 1
ATOM 1312 C CA . LEU A 1 162 ? -40.704 -12.666 7.839 1.00 11.86 162 LEU A CA 1
ATOM 1313 C C . LEU A 1 162 ? -40.930 -14.154 8.044 1.00 13.97 162 LEU A C 1
ATOM 1314 O O . LEU A 1 162 ? -41.057 -14.622 9.184 1.00 13.87 162 LEU A O 1
ATOM 1319 N N . ASP A 1 163 ? -41.018 -14.918 6.951 1.00 12.48 163 ASP A N 1
ATOM 1320 C CA . ASP A 1 163 ? -41.310 -16.338 7.100 1.00 14.43 163 ASP A CA 1
ATOM 1321 C C . ASP A 1 163 ? -40.076 -17.151 7.486 1.00 13.57 163 ASP A C 1
ATOM 1322 O O . ASP A 1 163 ? -40.172 -18.056 8.322 1.00 16.88 163 ASP A O 1
ATOM 1327 N N . ASN A 1 164 ? -38.911 -16.857 6.904 1.00 11.96 164 ASN A N 1
ATOM 1328 C CA . ASN A 1 164 ? -37.727 -17.679 7.119 1.00 11.60 164 ASN A CA 1
ATOM 1329 C C . ASN A 1 164 ? -36.703 -17.036 8.048 1.00 12.19 164 ASN A C 1
ATOM 1330 O O . ASN A 1 164 ? -35.689 -17.673 8.357 1.00 13.37 164 ASN A O 1
ATOM 1335 N N . ASN A 1 165 ? -36.933 -15.800 8.495 1.00 10.85 165 ASN A N 1
ATOM 1336 C CA . ASN A 1 165 ? -36.024 -15.123 9.427 1.00 9.96 165 ASN A CA 1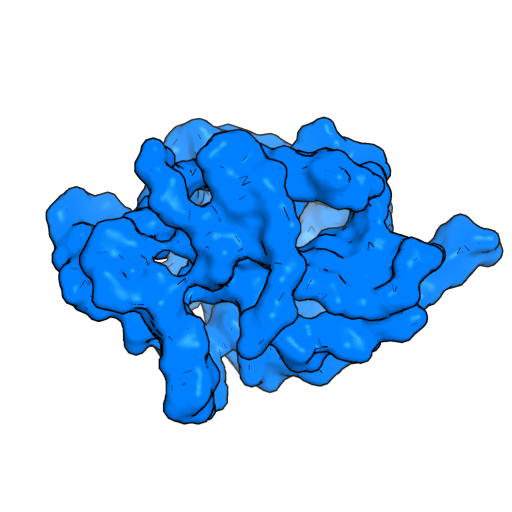
ATOM 1337 C C . ASN A 1 165 ? -34.597 -15.052 8.884 1.00 11.97 165 ASN A C 1
ATOM 1338 O O . ASN A 1 165 ? -33.627 -15.206 9.632 1.00 11.10 165 ASN A O 1
ATOM 1343 N N . ALA A 1 166 ? -34.460 -14.779 7.577 1.00 10.24 166 ALA A N 1
ATOM 1344 C CA . ALA A 1 166 ? -33.168 -14.928 6.910 1.00 9.21 166 ALA A CA 1
ATOM 1345 C C . ALA A 1 166 ? -32.119 -13.941 7.399 1.00 9.37 166 ALA A C 1
ATOM 1346 O O . ALA A 1 166 ? -30.919 -14.233 7.308 1.00 10.03 166 ALA A O 1
ATOM 1348 N N . PHE A 1 167 ? -32.519 -12.762 7.876 1.00 8.95 167 PHE A N 1
ATOM 1349 C CA . PHE A 1 167 ? -31.494 -11.819 8.322 1.00 8.76 167 PHE A CA 1
ATOM 1350 C C . PHE A 1 167 ? -30.794 -12.344 9.568 1.00 9.39 167 PHE A C 1
ATOM 1351 O O . PHE A 1 167 ? -29.560 -12.347 9.653 1.00 9.89 167 PHE A O 1
ATOM 1359 N N . VAL A 1 168 ? -31.581 -12.818 10.534 1.00 9.80 168 VAL A N 1
ATOM 1360 C CA . VAL A 1 168 ? -31.041 -13.414 11.752 1.00 10.08 168 VAL A CA 1
ATOM 1361 C C . VAL A 1 168 ? -30.323 -14.727 11.456 1.00 10.58 168 VAL A C 1
ATOM 1362 O O . VAL A 1 168 ? -29.230 -14.980 11.973 1.00 11.39 168 VAL A O 1
ATOM 1366 N N . GLU A 1 169 ? -30.946 -15.614 10.670 1.00 10.97 169 GLU A N 1
ATOM 1367 C CA . GLU A 1 169 ? -30.468 -16.990 10.568 1.00 11.04 169 GLU A CA 1
ATOM 1368 C C . GLU A 1 169 ? -29.413 -17.202 9.495 1.00 12.50 169 GLU A C 1
ATOM 1369 O O . GLU A 1 169 ? -28.684 -18.202 9.558 1.00 13.48 169 GLU A O 1
ATOM 1375 N N . ARG A 1 170 ? -29.326 -16.310 8.508 1.00 10.72 170 ARG A N 1
ATOM 1376 C CA . ARG A 1 170 ? -28.362 -16.457 7.425 1.00 11.30 170 ARG A CA 1
ATOM 1377 C C . ARG A 1 170 ? -27.388 -15.296 7.353 1.00 8.88 170 ARG A C 1
ATOM 1378 O O . ARG A 1 170 ? -26.169 -15.512 7.365 1.00 11.50 170 ARG A O 1
ATOM 1386 N N . VAL A 1 171 ? -27.889 -14.065 7.279 1.00 9.63 171 VAL A N 1
ATOM 1387 C CA . VAL A 1 171 ? -26.999 -12.927 7.062 1.00 10.27 171 VAL A CA 1
ATOM 1388 C C . VAL A 1 171 ? -26.052 -12.754 8.241 1.00 10.51 171 VAL A C 1
ATOM 1389 O O . VAL A 1 171 ? -24.846 -12.554 8.062 1.00 11.36 171 VAL A O 1
ATOM 1393 N N . LEU A 1 172 ? -26.591 -12.829 9.467 1.00 10.42 172 LEU A N 1
ATOM 1394 C CA . LEU A 1 172 ? -25.775 -12.613 10.661 1.00 10.32 172 LEU A CA 1
ATOM 1395 C C . LEU A 1 172 ? -24.640 -13.627 10.794 1.00 10.40 172 LEU A C 1
ATOM 1396 O O . LEU A 1 172 ? -23.462 -13.223 10.778 1.00 11.62 172 LEU A O 1
ATOM 1401 N N . PRO A 1 173 ? -24.895 -14.930 10.907 1.00 10.95 173 PRO A N 1
ATOM 1402 C CA . PRO A 1 173 ? -23.762 -15.867 11.011 1.00 11.16 173 PRO A CA 1
ATOM 1403 C C . PRO A 1 173 ? -22.918 -15.909 9.755 1.00 13.59 173 PRO A C 1
ATOM 1404 O O . PRO A 1 173 ? -21.723 -16.235 9.829 1.00 14.22 173 PRO A O 1
ATOM 1408 N N . GLY A 1 174 ? -23.499 -15.575 8.600 1.00 12.55 174 GLY A N 1
ATOM 1409 C CA . GLY A 1 174 ? -22.757 -15.567 7.357 1.00 13.32 174 GLY A CA 1
ATOM 1410 C C . GLY A 1 174 ? -21.676 -14.510 7.286 1.00 12.60 174 GLY A C 1
ATOM 1411 O O . GLY A 1 174 ? -20.803 -14.604 6.416 1.00 15.80 174 GLY A O 1
ATOM 1412 N N . SER A 1 175 ? -21.709 -13.504 8.167 1.00 12.37 175 SER A N 1
ATOM 1413 C CA . SER A 1 175 ? -20.694 -12.454 8.163 1.00 11.59 175 SER A CA 1
ATOM 1414 C C . SER A 1 175 ? -19.970 -12.345 9.504 1.00 11.15 175 SER A C 1
ATOM 1415 O O . SER A 1 175 ? -19.523 -11.261 9.899 1.00 12.81 175 SER A O 1
ATOM 1418 N N . ILE A 1 176 ? -19.866 -13.472 10.205 1.00 12.49 176 ILE A N 1
ATOM 1419 C CA . ILE A 1 176 ? -19.007 -13.649 11.369 1.00 13.07 176 ILE A CA 1
ATOM 1420 C C . ILE A 1 176 ? -18.055 -14.780 11.020 1.00 13.29 176 ILE A C 1
ATOM 1421 O O . ILE A 1 176 ? -18.496 -15.830 10.545 1.00 14.69 176 ILE A O 1
ATOM 1426 N N . LEU A 1 177 ? -16.757 -14.571 11.235 1.00 13.45 177 LEU A N 1
ATOM 1427 C CA . LEU A 1 177 ? -15.784 -15.594 10.852 1.00 16.11 177 LEU A CA 1
ATOM 1428 C C . LEU A 1 177 ? -15.840 -16.793 11.790 1.00 18.91 177 LEU A C 1
ATOM 1429 O O . LEU A 1 177 ? -15.872 -17.946 11.339 1.00 19.40 177 LEU A O 1
ATOM 1434 N N . ARG A 1 178 ? -15.820 -16.547 13.097 1.00 17.01 178 ARG A N 1
ATOM 1435 C CA . ARG A 1 178 ? -15.973 -17.637 14.047 1.00 17.71 178 ARG A CA 1
ATOM 1436 C C . ARG A 1 178 ? -17.410 -18.157 14.022 1.00 15.02 178 ARG A C 1
ATOM 1437 O O . ARG A 1 178 ? -18.320 -17.527 13.480 1.00 17.69 178 ARG A O 1
ATOM 1445 N N . THR A 1 179 ? -17.616 -19.328 14.608 1.00 19.15 179 THR A N 1
ATOM 1446 C CA . THR A 1 179 ? -18.955 -19.882 14.753 1.00 18.07 179 THR A CA 1
ATOM 1447 C C . THR A 1 179 ? -19.468 -19.547 16.149 1.00 18.15 179 THR A C 1
ATOM 1448 O O . THR A 1 179 ? -18.846 -19.915 17.149 1.00 21.64 179 THR A O 1
ATOM 1452 N N . LEU A 1 180 ? -20.573 -18.810 16.213 1.00 16.78 180 LEU A N 1
ATOM 1453 C CA . LEU A 1 180 ? -21.165 -18.464 17.498 1.00 18.29 180 LEU A CA 1
ATOM 1454 C C . LEU A 1 180 ? -21.562 -19.726 18.255 1.00 16.22 180 LEU A C 1
ATOM 1455 O O . LEU A 1 180 ? -21.908 -20.750 17.663 1.00 18.81 180 LEU A O 1
ATOM 1460 N N . SER A 1 181 ? -21.503 -19.655 19.581 1.00 18.19 181 SER A N 1
ATOM 1461 C CA . SER A 1 181 ? -21.987 -20.773 20.379 1.00 17.26 181 SER A CA 1
ATOM 1462 C C . SER A 1 181 ? -23.506 -20.878 20.273 1.00 17.72 181 SER A C 1
ATOM 1463 O O . SER A 1 181 ? -24.188 -19.961 19.817 1.00 17.00 181 SER A O 1
ATOM 1466 N N . GLU A 1 182 ? -24.037 -22.019 20.713 1.00 20.06 182 GLU A N 1
ATOM 1467 C CA . GLU A 1 182 ? -25.489 -22.183 20.741 1.00 19.22 182 GLU A CA 1
ATOM 1468 C C . GLU A 1 182 ? -26.150 -21.084 21.566 1.00 18.58 182 GLU A C 1
ATOM 1469 O O . GLU A 1 182 ? -27.185 -20.536 21.171 1.00 17.07 182 GLU A O 1
ATOM 1475 N N . GLU A 1 183 ? -25.537 -20.719 22.693 1.00 18.17 183 GLU A N 1
ATOM 1476 C CA . GLU A 1 183 ? -26.094 -19.682 23.552 1.00 18.34 183 GLU A CA 1
ATOM 1477 C C . GLU A 1 183 ? -26.103 -18.329 22.856 1.00 16.84 183 GLU A C 1
ATOM 1478 O O . GLU A 1 183 ? -27.072 -17.568 22.968 1.00 16.91 183 GLU A O 1
ATOM 1484 N N . GLU A 1 184 ? -25.026 -18.007 22.138 1.00 16.54 184 GLU A N 1
ATOM 1485 C CA . GLU A 1 184 ? -24.943 -16.719 21.460 1.00 15.23 184 GLU A CA 1
ATOM 1486 C C . GLU A 1 184 ? -25.982 -16.603 20.351 1.00 14.13 184 GLU A C 1
ATOM 1487 O O . GLU A 1 184 ? -26.661 -15.574 20.230 1.00 15.50 184 GLU A O 1
ATOM 1493 N N . MET A 1 185 ? -26.119 -17.643 19.521 1.00 15.28 185 MET A N 1
ATOM 1494 C CA . MET A 1 185 ? -27.134 -17.607 18.471 1.00 14.74 185 MET A CA 1
ATOM 1495 C C . MET A 1 185 ? -28.541 -17.609 19.056 1.00 15.03 185 MET A C 1
ATOM 1496 O O . MET A 1 185 ? -29.437 -16.961 18.505 1.00 14.92 185 MET A O 1
ATOM 1501 N N . ALA A 1 186 ? -28.753 -18.313 20.174 1.00 14.87 186 ALA A N 1
ATOM 1502 C CA . ALA A 1 186 ? -30.060 -18.271 20.820 1.00 14.59 186 ALA A CA 1
ATOM 1503 C C . ALA A 1 186 ? -30.395 -16.857 21.278 1.00 16.35 186 ALA A C 1
ATOM 1504 O O . ALA A 1 186 ? -31.537 -16.405 21.140 1.00 14.81 186 ALA A O 1
ATOM 1506 N N . ALA A 1 187 ? -29.403 -16.128 21.795 1.00 13.69 187 ALA A N 1
ATOM 1507 C CA . ALA A 1 187 ? -29.647 -14.753 22.206 1.00 14.18 187 ALA A CA 1
ATOM 1508 C C . ALA A 1 187 ? -29.989 -13.875 21.010 1.00 13.77 187 ALA A C 1
ATOM 1509 O O . ALA A 1 187 ? -30.906 -13.051 21.079 1.00 14.12 187 ALA A O 1
ATOM 1511 N N . TYR A 1 188 ? -29.269 -14.041 19.899 1.00 11.96 188 TYR A N 1
ATOM 1512 C CA . TYR A 1 188 ? -29.529 -13.193 18.745 1.00 11.86 188 TYR A CA 1
ATOM 1513 C C . TYR A 1 188 ? -30.904 -13.456 18.138 1.00 11.45 188 TYR A C 1
ATOM 1514 O O . TYR A 1 188 ? -31.547 -12.523 17.648 1.00 11.71 188 TYR A O 1
ATOM 1523 N N . ARG A 1 189 ? -31.390 -14.697 18.170 1.00 12.00 189 ARG A N 1
ATOM 1524 C CA . ARG A 1 189 ? -32.705 -14.944 17.584 1.00 12.40 189 ARG A CA 1
ATOM 1525 C C . ARG A 1 189 ? -33.856 -14.705 18.550 1.00 13.87 189 ARG A C 1
ATOM 1526 O O . ARG A 1 189 ? -34.997 -14.570 18.097 1.00 12.17 189 ARG A O 1
ATOM 1534 N N . ALA A 1 190 ? -33.588 -14.611 19.851 1.00 13.35 190 ALA A N 1
ATOM 1535 C CA . ALA A 1 190 ? -34.674 -14.523 20.826 1.00 14.04 190 ALA A CA 1
ATOM 1536 C C . ALA A 1 190 ? -35.669 -13.387 20.595 1.00 12.10 190 ALA A C 1
ATOM 1537 O O . ALA A 1 190 ? -36.874 -13.618 20.803 1.00 15.68 190 ALA A O 1
ATOM 1539 N N . PRO A 1 191 ? -35.278 -12.176 20.182 1.00 12.17 191 PRO A N 1
ATOM 1540 C CA . PRO A 1 191 ? -36.294 -11.133 19.955 1.00 11.57 191 PRO A CA 1
ATOM 1541 C C . PRO A 1 191 ? -37.177 -11.394 18.747 1.00 13.23 191 PRO A C 1
ATOM 1542 O O . PRO A 1 191 ? -38.146 -10.649 18.540 1.00 13.61 191 PRO A O 1
ATOM 1546 N N . PHE A 1 192 ? -36.896 -12.433 17.964 1.00 11.11 192 PHE A N 1
ATOM 1547 C CA . PHE A 1 192 ? -37.479 -12.596 16.641 1.00 11.81 192 PHE A CA 1
ATOM 1548 C C . PHE A 1 192 ? -38.166 -13.948 16.502 1.00 14.67 192 PHE A C 1
ATOM 1549 O O . PHE A 1 192 ? -38.147 -14.571 15.433 1.00 13.32 192 PHE A O 1
ATOM 1557 N N . ALA A 1 193 ? -38.829 -14.400 17.574 1.00 14.81 193 ALA A N 1
ATOM 1558 C CA . ALA A 1 193 ? -39.486 -15.705 17.561 1.00 13.65 193 ALA A CA 1
ATOM 1559 C C . ALA A 1 193 ? -40.760 -15.712 16.728 1.00 15.92 193 ALA A C 1
ATOM 1560 O O . ALA A 1 193 ? -41.130 -16.757 16.177 1.00 16.63 193 ALA A O 1
ATOM 1562 N N . THR A 1 194 ? -41.465 -14.590 16.640 1.00 15.31 194 THR A N 1
ATOM 1563 C CA . THR A 1 194 ? -42.698 -14.528 15.866 1.00 17.88 194 THR A CA 1
ATOM 1564 C C . THR A 1 194 ? -42.442 -13.907 14.501 1.00 17.02 194 THR A C 1
ATOM 1565 O O . THR A 1 194 ? -41.501 -13.132 14.307 1.00 15.01 194 THR A O 1
ATOM 1569 N N . ARG A 1 195 ? -43.328 -14.229 13.561 1.00 17.79 195 ARG A N 1
ATOM 1570 C CA . ARG A 1 195 ? -43.241 -13.663 12.223 1.00 15.65 195 ARG A CA 1
ATOM 1571 C C . ARG A 1 195 ? -43.303 -12.138 12.257 1.00 15.34 195 ARG A C 1
ATOM 1572 O O . ARG A 1 195 ? -42.454 -11.461 11.665 1.00 16.18 195 ARG A O 1
ATOM 1580 N N . GLU A 1 196 ? -44.283 -11.575 12.974 1.00 17.13 196 GLU A N 1
ATOM 1581 C CA . GLU A 1 196 ? -44.469 -10.126 12.970 1.00 18.66 196 GLU A CA 1
ATOM 1582 C C . GLU A 1 196 ? -43.291 -9.401 13.602 1.00 15.16 196 GLU A C 1
ATOM 1583 O O . GLU A 1 196 ? -42.968 -8.273 13.207 1.00 16.87 196 GLU A O 1
ATOM 1589 N N . SER A 1 197 ? -42.633 -10.027 14.581 1.00 12.24 197 SER A N 1
ATOM 1590 C CA . SER A 1 197 ? -41.512 -9.374 15.249 1.00 12.52 197 SER A CA 1
ATOM 1591 C C . SER A 1 197 ? -40.351 -9.115 14.299 1.00 11.14 197 SER A C 1
ATOM 1592 O O . SER A 1 197 ? -39.478 -8.309 14.618 1.00 11.76 197 SER A O 1
ATOM 1595 N N . ARG A 1 198 ? -40.321 -9.779 13.145 1.00 11.57 198 ARG A N 1
ATOM 1596 C CA . ARG A 1 198 ? -39.204 -9.656 12.219 1.00 10.54 198 ARG A CA 1
ATOM 1597 C C . ARG A 1 198 ? -39.316 -8.455 11.290 1.00 10.43 198 ARG A C 1
ATOM 1598 O O . ARG A 1 198 ? -38.367 -8.167 10.553 1.00 11.87 198 ARG A O 1
ATOM 1606 N N . MET A 1 199 ? -40.438 -7.744 11.317 1.00 10.55 199 MET A N 1
ATOM 1607 C CA . MET A 1 199 ? -40.629 -6.588 10.444 1.00 10.87 199 MET A CA 1
ATOM 1608 C C . MET A 1 199 ? -39.494 -5.571 10.470 1.00 10.30 199 MET A C 1
ATOM 1609 O O . MET A 1 199 ? -39.104 -5.104 9.391 1.00 11.10 199 MET A O 1
ATOM 1614 N N . PRO A 1 200 ? -38.943 -5.164 11.623 1.00 9.93 200 PRO A N 1
ATOM 1615 C CA . PRO A 1 200 ? -37.847 -4.186 11.573 1.00 10.38 200 PRO A CA 1
ATOM 1616 C C . PRO A 1 200 ? -36.678 -4.672 10.743 1.00 10.49 200 PRO A C 1
ATOM 1617 O O . PRO A 1 200 ? -36.013 -3.852 10.087 1.00 10.42 200 PRO A O 1
ATOM 1621 N N . THR A 1 201 ? -36.412 -5.991 10.741 1.00 9.88 201 THR A N 1
ATOM 1622 C CA . THR A 1 201 ? -35.257 -6.534 10.036 1.00 9.01 201 THR A CA 1
ATOM 1623 C C . THR A 1 201 ? -35.459 -6.588 8.527 1.00 8.59 201 THR A C 1
ATOM 1624 O O . THR A 1 201 ? -34.470 -6.672 7.789 1.00 9.82 201 THR A O 1
ATOM 1628 N N . LEU A 1 202 ? -36.714 -6.546 8.080 1.00 9.36 202 LEU A N 1
ATOM 1629 C CA . LEU A 1 202 ? -37.063 -6.405 6.671 1.00 9.63 202 LEU A CA 1
ATOM 1630 C C . LEU A 1 202 ? -37.085 -4.946 6.233 1.00 10.61 202 LEU A C 1
ATOM 1631 O O . LEU A 1 202 ? -36.716 -4.643 5.088 1.00 11.18 202 LEU A O 1
ATOM 1636 N N A MET A 1 203 ? -37.500 -4.032 7.115 0.56 9.82 203 MET A N 1
ATOM 1637 N N B MET A 1 203 ? -37.501 -4.035 7.120 0.44 9.81 203 MET A N 1
ATOM 1638 C CA A MET A 1 203 ? -37.570 -2.628 6.718 0.56 10.75 203 MET A CA 1
ATOM 1639 C CA B MET A 1 203 ? -37.572 -2.624 6.749 0.44 11.17 203 MET A CA 1
ATOM 1640 C C A MET A 1 203 ? -36.186 -2.043 6.464 0.56 9.61 203 MET A C 1
ATOM 1641 C C B MET A 1 203 ? -36.191 -2.052 6.461 0.44 9.83 203 MET A 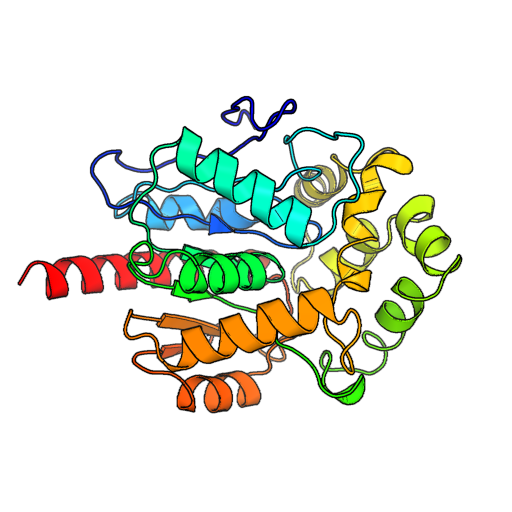C 1
ATOM 1642 O O A MET A 1 203 ? -35.997 -1.293 5.502 0.56 11.18 203 MET A O 1
ATOM 1643 O O B MET A 1 203 ? -36.018 -1.300 5.495 0.44 11.04 203 MET A O 1
ATOM 1652 N N . LEU A 1 204 ? -35.201 -2.375 7.290 1.00 8.82 204 LEU A N 1
ATOM 1653 C CA . LEU A 1 204 ? -33.891 -1.752 7.118 1.00 9.64 204 LEU A CA 1
ATOM 1654 C C . LEU A 1 204 ? -33.220 -2.052 5.780 1.00 9.84 204 LEU A C 1
ATOM 1655 O O . LEU A 1 204 ? -32.692 -1.106 5.169 1.00 10.12 204 LEU A O 1
ATOM 1660 N N . PRO A 1 205 ? -33.212 -3.276 5.242 1.00 9.26 205 PRO A N 1
ATOM 1661 C CA . PRO A 1 205 ? -32.614 -3.422 3.911 1.00 9.40 205 PRO A CA 1
ATOM 1662 C C . PRO A 1 205 ? -33.367 -2.636 2.853 1.00 9.98 205 PRO A C 1
ATOM 1663 O O . PRO A 1 205 ? -32.765 -2.210 1.857 1.00 10.60 205 PRO A O 1
ATOM 1667 N N . ARG A 1 206 ? -34.671 -2.418 3.047 1.00 9.52 206 ARG A N 1
ATOM 1668 C CA . ARG A 1 206 ? -35.467 -1.598 2.141 1.00 10.32 206 ARG A CA 1
ATOM 1669 C C . ARG A 1 206 ? -35.231 -0.104 2.330 1.00 10.00 206 ARG A C 1
ATOM 1670 O O . ARG A 1 206 ? -35.666 0.691 1.485 1.00 12.24 206 ARG A O 1
ATOM 1678 N N . GLU A 1 207 ? -34.529 0.297 3.390 1.00 9.59 207 GLU A N 1
ATOM 1679 C CA . GLU A 1 207 ? -34.135 1.684 3.596 1.00 8.86 207 GLU A CA 1
ATOM 1680 C C . GLU A 1 207 ? -32.751 2.007 3.052 1.00 11.51 207 GLU A C 1
ATOM 1681 O O . GLU A 1 207 ? -32.394 3.192 3.002 1.00 11.68 207 GLU A O 1
ATOM 1687 N N . LEU A 1 208 ? -31.953 0.999 2.682 1.00 10.15 208 LEU A N 1
ATOM 1688 C CA . LEU A 1 208 ? -30.595 1.272 2.227 1.00 9.86 208 LEU A CA 1
ATOM 1689 C C . LEU A 1 208 ? -30.646 2.231 1.044 1.00 10.70 208 LEU A C 1
ATOM 1690 O O . LEU A 1 208 ? -31.424 2.006 0.104 1.00 11.40 208 LEU A O 1
ATOM 1695 N N . PRO A 1 209 ? -29.833 3.285 1.031 1.00 9.31 209 PRO A N 1
ATOM 1696 C CA . PRO A 1 209 ? -29.890 4.246 -0.078 1.00 11.19 209 PRO A CA 1
ATOM 1697 C C . PRO A 1 209 ? -29.119 3.729 -1.277 1.00 12.99 209 PRO A C 1
ATOM 1698 O O . PRO A 1 209 ? -27.890 3.851 -1.349 1.00 13.71 209 PRO A O 1
ATOM 1702 N N . ILE A 1 210 ? -29.833 3.130 -2.227 1.00 13.64 210 ILE A N 1
ATOM 1703 C CA . ILE A 1 210 ? -29.227 2.561 -3.426 1.00 13.75 210 ILE A CA 1
ATOM 1704 C C . ILE A 1 210 ? -29.876 3.206 -4.643 1.00 16.83 210 ILE A C 1
ATOM 1705 O O . ILE A 1 210 ? -31.104 3.156 -4.799 1.00 16.37 210 ILE A O 1
ATOM 1710 N N . ALA A 1 211 ? -29.052 3.818 -5.497 1.00 15.89 211 ALA A N 1
ATOM 1711 C CA . ALA A 1 211 ? -29.527 4.491 -6.713 1.00 15.57 211 ALA A CA 1
ATOM 1712 C C . ALA A 1 211 ? -30.603 5.522 -6.394 1.00 20.25 211 ALA A C 1
ATOM 1713 O O . ALA A 1 211 ? -31.562 5.713 -7.148 1.00 22.25 211 ALA A O 1
ATOM 1715 N N . GLY A 1 212 ? -30.447 6.192 -5.255 1.00 16.19 212 GLY A N 1
ATOM 1716 C CA . GLY A 1 212 ? -31.353 7.279 -4.879 1.00 20.56 212 GLY A CA 1
ATOM 1717 C C . GLY A 1 212 ? -32.663 6.852 -4.281 1.00 16.69 212 GLY A C 1
ATOM 1718 O O . GLY A 1 212 ? -33.454 7.708 -4.021 1.00 20.58 212 GLY A O 1
ATOM 1719 N N . GLU A 1 213 ? -32.840 5.567 -4.023 1.00 16.07 213 GLU A N 1
ATOM 1720 C CA . GLU A 1 213 ? -34.113 5.080 -3.459 1.00 16.53 213 GLU A CA 1
ATOM 1721 C C . GLU A 1 213 ? -33.839 4.324 -2.156 1.00 13.51 213 GLU A C 1
ATOM 1722 O O . GLU A 1 213 ? -32.988 3.498 -2.172 1.00 13.87 213 GLU A O 1
ATOM 1728 N N . PRO A 1 214 ? -34.559 4.596 -1.059 1.00 13.42 214 PRO A N 1
ATOM 1729 C CA . PRO A 1 214 ? -35.566 5.658 -0.967 1.00 15.04 214 PRO A CA 1
ATOM 1730 C C . PRO A 1 214 ? -34.998 7.085 -0.935 1.00 13.39 214 PRO A C 1
ATOM 1731 O O . PRO A 1 214 ? -33.936 7.286 -0.458 1.00 14.71 214 PRO A O 1
ATOM 1735 N N . ALA A 1 215 ? -35.739 8.007 -1.542 1.00 14.07 215 ALA A N 1
ATOM 1736 C CA . ALA A 1 215 ? -35.203 9.350 -1.710 1.00 13.44 215 ALA A CA 1
ATOM 1737 C C . ALA A 1 215 ? -35.057 10.069 -0.379 1.00 13.11 215 ALA A C 1
ATOM 1738 O O . ALA A 1 215 ? -34.121 10.861 -0.208 1.00 14.06 215 ALA A O 1
ATOM 1740 N N . ASP A 1 216 ? -35.957 9.826 0.574 1.00 13.26 216 ASP A N 1
ATOM 1741 C CA . ASP A 1 216 ? -35.849 10.558 1.835 1.00 14.11 216 ASP A CA 1
ATOM 1742 C C . ASP A 1 216 ? -34.614 10.139 2.629 1.00 13.77 216 ASP A C 1
ATOM 1743 O O . ASP A 1 216 ? -33.888 10.995 3.155 1.00 13.18 216 ASP A O 1
ATOM 1748 N N . VAL A 1 217 ? -34.343 8.831 2.707 1.00 13.48 217 VAL A N 1
ATOM 1749 C CA . VAL A 1 217 ? -33.120 8.359 3.348 1.00 13.55 217 VAL A CA 1
ATOM 1750 C C . VAL A 1 217 ? -31.898 8.847 2.583 1.00 11.89 217 VAL A C 1
ATOM 1751 O O . VAL A 1 217 ? -30.900 9.264 3.184 1.00 11.18 217 VAL A O 1
ATOM 1755 N N . THR A 1 218 ? -31.958 8.816 1.249 1.00 11.30 218 THR A N 1
ATOM 1756 C CA . THR A 1 218 ? -30.842 9.311 0.447 1.00 10.52 218 THR A CA 1
ATOM 1757 C C . THR A 1 218 ? -30.511 10.759 0.800 1.00 12.16 218 THR A C 1
ATOM 1758 O O . THR A 1 218 ? -29.340 11.105 0.992 1.00 11.85 218 THR A O 1
ATOM 1762 N N . GLN A 1 219 ? -31.530 11.622 0.900 1.00 11.53 219 GLN A N 1
ATOM 1763 C CA . GLN A 1 219 ? -31.282 13.015 1.271 1.00 12.03 219 GLN A CA 1
ATOM 1764 C C . GLN A 1 219 ? -30.657 13.106 2.657 1.00 12.57 219 GLN A C 1
ATOM 1765 O O . GLN A 1 219 ? -29.675 13.829 2.861 1.00 11.83 219 GLN A O 1
ATOM 1771 N N . ALA A 1 220 ? -31.226 12.394 3.635 1.00 10.41 220 ALA A N 1
ATOM 1772 C CA . ALA A 1 220 ? -30.728 12.506 4.998 1.00 11.50 220 ALA A CA 1
ATOM 1773 C C . ALA A 1 220 ? -29.272 12.083 5.084 1.00 10.34 220 ALA A C 1
ATOM 1774 O O . ALA A 1 220 ? -28.471 12.745 5.749 1.00 10.96 220 ALA A O 1
ATOM 1776 N N . LEU A 1 221 ? -28.904 10.998 4.394 1.00 10.30 221 LEU A N 1
ATOM 1777 C CA . LEU A 1 221 ? -27.546 10.478 4.519 1.00 9.87 221 LEU A CA 1
ATOM 1778 C C . LEU A 1 221 ? -26.554 11.180 3.598 1.00 9.45 221 LEU A C 1
ATOM 1779 O O . LEU A 1 221 ? -25.359 11.249 3.922 1.00 11.31 221 LEU A O 1
ATOM 1784 N N . THR A 1 222 ? -27.018 11.742 2.480 1.00 10.22 222 THR A N 1
ATOM 1785 C CA . THR A 1 222 ? -26.155 12.621 1.695 1.00 9.81 222 THR A CA 1
ATOM 1786 C C . THR A 1 222 ? -25.785 13.853 2.511 1.00 11.25 222 THR A C 1
ATOM 1787 O O . THR A 1 222 ? -24.608 14.231 2.606 1.00 11.34 222 THR A O 1
ATOM 1791 N N . ALA A 1 223 ? -26.783 14.475 3.137 1.00 10.13 223 ALA A N 1
ATOM 1792 C CA . ALA A 1 223 ? -26.503 15.614 4.004 1.00 11.45 223 ALA A CA 1
ATOM 1793 C C . ALA A 1 223 ? -25.609 15.213 5.170 1.00 10.14 223 ALA A C 1
ATOM 1794 O O . ALA A 1 223 ? -24.641 15.915 5.488 1.00 11.29 223 ALA A O 1
ATOM 1796 N N . ALA A 1 224 ? -25.910 14.080 5.812 1.00 10.14 224 ALA A N 1
ATOM 1797 C CA . ALA A 1 224 ? -25.133 13.658 6.975 1.00 10.15 224 ALA A CA 1
ATOM 1798 C C . ALA A 1 224 ? -23.683 13.376 6.602 1.00 9.17 224 ALA A C 1
ATOM 1799 O O . ALA A 1 224 ? -22.764 13.696 7.368 1.00 10.50 224 ALA A O 1
ATOM 1801 N N . HIS A 1 225 ? -23.452 12.795 5.422 1.00 9.45 225 HIS A N 1
ATOM 1802 C CA . HIS A 1 225 ? -22.083 12.545 4.993 1.00 10.41 225 HIS A CA 1
ATOM 1803 C C . HIS A 1 225 ? -21.345 13.826 4.656 1.00 10.09 225 HIS A C 1
ATOM 1804 O O . HIS A 1 225 ? -20.143 13.922 4.901 1.00 11.28 225 HIS A O 1
ATOM 1811 N N . ALA A 1 226 ? -22.037 14.822 4.093 1.00 10.10 226 ALA A N 1
ATOM 1812 C CA . ALA A 1 226 ? -21.405 16.116 3.875 1.00 9.97 226 ALA A CA 1
ATOM 1813 C C . ALA A 1 226 ? -21.064 16.785 5.201 1.00 9.58 226 ALA A C 1
ATOM 1814 O O . ALA A 1 226 ? -19.974 17.355 5.351 1.00 11.94 226 ALA A O 1
ATOM 1816 N N . ALA A 1 227 ? -21.966 16.703 6.184 1.00 10.71 227 ALA A N 1
ATOM 1817 C CA . ALA A 1 227 ? -21.653 17.259 7.499 1.00 11.66 227 ALA A CA 1
ATOM 1818 C C . ALA A 1 227 ? -20.475 16.530 8.129 1.00 10.72 227 ALA A C 1
ATOM 1819 O O . ALA A 1 227 ? -19.606 17.157 8.745 1.00 12.97 227 ALA A O 1
ATOM 1821 N N . LEU A 1 228 ? -20.419 15.206 7.963 1.00 9.80 228 LEU A N 1
ATOM 1822 C CA . LEU A 1 228 ? -19.296 14.432 8.486 1.00 10.01 228 LEU A CA 1
ATOM 1823 C C . LEU A 1 228 ? -17.983 14.886 7.861 1.00 10.83 228 LEU A C 1
ATOM 1824 O O . LEU A 1 228 ? -16.974 15.029 8.560 1.00 11.73 228 LEU A O 1
ATOM 1829 N N . ALA A 1 229 ? -17.983 15.151 6.551 1.00 12.11 229 ALA A N 1
ATOM 1830 C CA . ALA A 1 229 ? -16.762 15.589 5.881 1.00 12.20 229 ALA A CA 1
ATOM 1831 C C . ALA A 1 229 ? -16.299 16.952 6.376 1.00 14.06 229 ALA A C 1
ATOM 1832 O O . ALA A 1 229 ? -15.090 17.223 6.414 1.00 17.69 229 ALA A O 1
ATOM 1834 N N . ALA A 1 230 ? -17.228 17.815 6.772 1.00 15.43 230 ALA A N 1
ATOM 1835 C CA . ALA A 1 230 ? -16.880 19.141 7.265 1.00 14.24 230 ALA A CA 1
ATOM 1836 C C . ALA A 1 230 ? -16.544 19.156 8.751 1.00 15.76 230 ALA A C 1
ATOM 1837 O O . ALA A 1 230 ? -15.916 20.119 9.219 1.00 17.00 230 ALA A O 1
ATOM 1839 N N . SER A 1 231 ? -16.914 18.110 9.491 1.00 15.16 231 SER A N 1
ATOM 1840 C CA . SER A 1 231 ? -16.785 18.110 10.943 1.00 13.20 231 SER A CA 1
ATOM 1841 C C . SER A 1 231 ? -15.321 18.022 11.371 1.00 14.58 231 SER A C 1
ATOM 1842 O O . SER A 1 231 ? -14.449 17.558 10.632 1.00 15.18 231 SER A O 1
ATOM 1845 N N . THR A 1 232 ? -15.064 18.452 12.607 1.00 14.77 232 THR A N 1
ATOM 1846 C CA . THR A 1 232 ? -13.706 18.539 13.118 1.00 15.18 232 THR A CA 1
ATOM 1847 C C . THR A 1 232 ? -13.440 17.631 14.304 1.00 15.11 232 THR A C 1
ATOM 1848 O O . THR A 1 232 ? -12.310 17.622 14.806 1.00 17.89 232 THR A O 1
ATOM 1852 N N . TYR A 1 233 ? -14.425 16.872 14.770 1.00 12.31 233 TYR A N 1
ATOM 1853 C CA . TYR A 1 233 ? -14.187 16.015 15.920 1.00 12.85 233 TYR A CA 1
ATOM 1854 C C . TYR A 1 233 ? -13.330 14.807 15.538 1.00 13.25 233 TYR A C 1
ATOM 1855 O O . TYR A 1 233 ? -13.302 14.387 14.370 1.00 12.27 233 TYR A O 1
ATOM 1864 N N . PRO A 1 234 ? -12.631 14.220 16.508 1.00 11.71 234 PRO A N 1
ATOM 1865 C CA . PRO A 1 234 ? -11.798 13.051 16.209 1.00 11.85 234 PRO A CA 1
ATOM 1866 C C . PRO A 1 234 ? -12.625 11.876 15.710 1.00 11.71 234 PRO A C 1
ATOM 1867 O O . PRO A 1 234 ? -13.768 11.666 16.127 1.00 10.95 234 PRO A O 1
ATOM 1871 N N . LYS A 1 235 ? -12.021 11.090 14.817 1.00 10.58 235 LYS A N 1
ATOM 1872 C CA . LYS A 1 235 ? -12.691 9.945 14.216 1.00 9.85 235 LYS A CA 1
ATOM 1873 C C . LYS A 1 235 ? -11.765 8.739 14.172 1.00 11.29 235 LYS A C 1
ATOM 1874 O O . LYS A 1 235 ? -10.566 8.866 13.906 1.00 13.06 235 LYS A O 1
ATOM 1880 N N . LEU A 1 236 ? -12.337 7.558 14.394 1.00 11.12 236 LEU A N 1
ATOM 1881 C CA . LEU A 1 236 ? -11.581 6.313 14.407 1.00 10.62 236 LEU A CA 1
ATOM 1882 C C . LEU A 1 236 ? -12.389 5.308 13.604 1.00 11.51 236 LEU A C 1
ATOM 1883 O O . LEU A 1 236 ? -13.484 4.919 14.027 1.00 13.00 236 LEU A O 1
ATOM 1888 N N . LEU A 1 237 ? -11.858 4.889 12.455 1.00 10.25 237 LEU A N 1
ATOM 1889 C CA . LEU A 1 237 ? -12.538 3.968 11.551 1.00 10.52 237 LEU A CA 1
ATOM 1890 C C . LEU A 1 237 ? -11.848 2.615 11.613 1.00 10.56 237 LEU A C 1
ATOM 1891 O O . LEU A 1 237 ? -10.673 2.500 11.247 1.00 12.39 237 LEU A O 1
ATOM 1896 N N . PHE A 1 238 ? -12.564 1.597 12.082 1.00 9.40 238 PHE A N 1
ATOM 1897 C CA . PHE A 1 238 ? -12.055 0.234 12.074 1.00 9.73 238 PHE A CA 1
ATOM 1898 C C . PHE A 1 238 ? -12.441 -0.421 10.765 1.00 9.43 238 PHE A C 1
ATOM 1899 O O . PHE A 1 238 ? -13.518 -0.164 10.222 1.00 11.85 238 PHE A O 1
ATOM 1907 N N . VAL A 1 239 ? -11.566 -1.289 10.271 1.00 11.39 239 VAL A N 1
ATOM 1908 C CA . VAL A 1 239 ? -11.808 -2.001 9.021 1.00 10.55 239 VAL A CA 1
ATOM 1909 C C . VAL A 1 239 ? -11.286 -3.424 9.149 1.00 12.29 239 VAL A C 1
ATOM 1910 O O . VAL A 1 239 ? -10.275 -3.677 9.819 1.00 13.79 239 VAL A O 1
ATOM 1914 N N . GLY A 1 240 ? -11.999 -4.361 8.519 1.00 11.91 240 GLY A N 1
ATOM 1915 C CA . GLY A 1 240 ? -11.557 -5.730 8.416 1.00 13.46 240 GLY A CA 1
ATOM 1916 C C . GLY A 1 240 ? -11.303 -6.103 6.963 1.00 13.52 240 GLY A C 1
ATOM 1917 O O . GLY A 1 240 ? -11.636 -5.356 6.034 1.00 15.63 240 GLY A O 1
ATOM 1918 N N . SER A 1 241 ? -10.725 -7.288 6.779 1.00 15.77 241 SER A N 1
ATOM 1919 C CA . SER A 1 241 ? -10.394 -7.807 5.456 1.00 16.18 241 SER A CA 1
ATOM 1920 C C . SER A 1 241 ? -11.115 -9.129 5.236 1.00 17.12 241 SER A C 1
ATOM 1921 O O . SER A 1 241 ? -10.863 -10.089 5.982 1.00 18.99 241 SER A O 1
ATOM 1924 N N . PRO A 1 242 ? -11.969 -9.266 4.209 1.00 17.23 242 PRO A N 1
ATOM 1925 C CA . PRO A 1 242 ? -12.243 -8.274 3.167 1.00 18.41 242 PRO A CA 1
ATOM 1926 C C . PRO A 1 242 ? -13.275 -7.225 3.580 1.00 19.01 242 PRO A C 1
ATOM 1927 O O . PRO A 1 242 ? -13.515 -6.292 2.814 1.00 21.87 242 PRO A O 1
ATOM 1931 N N . GLY A 1 243 ? -13.865 -7.375 4.767 1.00 14.74 243 GLY A N 1
ATOM 1932 C CA . GLY A 1 243 ? -14.972 -6.517 5.148 1.00 14.38 243 GLY A CA 1
ATOM 1933 C C . GLY A 1 243 ? -16.223 -6.876 4.355 1.00 15.85 243 GLY A C 1
ATOM 1934 O O . GLY A 1 243 ? -16.275 -7.874 3.622 1.00 18.68 243 GLY A O 1
ATOM 1935 N N . ALA A 1 244 ? -17.243 -6.037 4.501 1.00 12.73 244 ALA A N 1
ATOM 1936 C CA . ALA A 1 244 ? -18.497 -6.256 3.789 1.00 13.60 244 ALA A CA 1
ATOM 1937 C C . ALA A 1 244 ? -18.963 -4.961 3.134 1.00 13.44 244 ALA A C 1
ATOM 1938 O O . ALA A 1 244 ? -18.890 -4.822 1.909 1.00 14.77 244 ALA A O 1
ATOM 1940 N N . LEU A 1 245 ? -19.426 -4.001 3.930 1.00 11.54 245 LEU A N 1
ATOM 1941 C CA . LEU A 1 245 ? -19.737 -2.694 3.381 1.00 11.86 245 LEU A CA 1
ATOM 1942 C C . LEU A 1 245 ? -18.495 -1.846 3.141 1.00 12.62 245 LEU A C 1
ATOM 1943 O O . LEU A 1 245 ? -18.559 -0.900 2.349 1.00 15.35 245 LEU A O 1
ATOM 1948 N N . VAL A 1 246 ? -17.377 -2.149 3.802 1.00 11.63 246 VAL A N 1
ATOM 1949 C CA . VAL A 1 246 ? -16.190 -1.295 3.764 1.00 10.57 246 VAL A CA 1
ATOM 1950 C C . VAL A 1 246 ? -14.965 -2.187 3.591 1.00 12.48 246 VAL A C 1
ATOM 1951 O O . VAL A 1 246 ? -14.567 -2.891 4.526 1.00 13.37 246 VAL A O 1
ATOM 1955 N N . SER A 1 247 ? -14.353 -2.144 2.411 1.00 13.60 247 SER A N 1
ATOM 1956 C CA . SER A 1 247 ? -13.112 -2.866 2.185 1.00 13.53 247 SER A CA 1
ATOM 1957 C C . SER A 1 247 ? -11.936 -2.072 2.747 1.00 15.95 247 SER A C 1
ATOM 1958 O O . SER A 1 247 ? -12.046 -0.871 2.988 1.00 13.89 247 SER A O 1
ATOM 1961 N N . PRO A 1 248 ? -10.783 -2.719 2.958 1.00 14.67 248 PRO A N 1
ATOM 1962 C CA . PRO A 1 248 ? -9.604 -1.942 3.381 1.00 17.39 248 PRO A CA 1
ATOM 1963 C C . PRO A 1 248 ? -9.260 -0.805 2.438 1.00 15.66 248 PRO A C 1
ATOM 1964 O O . PRO A 1 248 ? -8.935 0.296 2.904 1.00 16.10 248 PRO A O 1
ATOM 1968 N N . ALA A 1 249 ? -9.353 -1.032 1.124 1.00 15.86 249 ALA A N 1
ATOM 1969 C CA . ALA A 1 249 ? -9.045 0.027 0.171 1.00 17.53 249 ALA A CA 1
ATOM 1970 C C . ALA A 1 249 ? -10.029 1.180 0.294 1.00 16.51 249 ALA A C 1
ATOM 1971 O O . ALA A 1 249 ? -9.627 2.349 0.288 1.00 20.32 249 ALA A O 1
ATOM 1973 N N . PHE A 1 250 ? -11.324 0.872 0.416 1.00 16.17 250 PHE A N 1
ATOM 1974 C CA . PHE A 1 250 ? -12.314 1.936 0.535 1.00 16.17 250 PHE A CA 1
ATOM 1975 C C . PHE A 1 250 ? -12.149 2.707 1.840 1.00 16.58 250 PHE A C 1
ATOM 1976 O O . PHE A 1 250 ? -12.322 3.930 1.864 1.00 18.86 250 PHE A O 1
ATOM 1984 N N . ALA A 1 251 ? -11.811 2.021 2.934 1.00 14.15 251 ALA A N 1
ATOM 1985 C CA . ALA A 1 251 ? -11.592 2.724 4.194 1.00 15.22 251 ALA A CA 1
ATOM 1986 C C . ALA A 1 251 ? -10.469 3.745 4.066 1.00 18.38 251 ALA A C 1
ATOM 1987 O O . ALA A 1 251 ? -10.605 4.883 4.529 1.00 17.61 251 ALA A O 1
ATOM 1989 N N . ALA A 1 252 ? -9.351 3.362 3.442 1.00 16.32 252 ALA A N 1
ATOM 1990 C CA . ALA A 1 252 ? -8.242 4.303 3.307 1.00 18.82 252 ALA A CA 1
ATOM 1991 C C . ALA A 1 252 ? -8.634 5.473 2.425 1.00 21.99 252 ALA A C 1
ATOM 1992 O O . ALA A 1 252 ? -8.279 6.626 2.703 1.00 22.47 252 ALA A O 1
ATOM 1994 N N . GLU A 1 253 ? -9.404 5.212 1.387 1.00 17.44 253 GLU A N 1
ATOM 1995 C CA . GLU A 1 253 ? -9.780 6.300 0.511 1.00 21.12 253 GLU A CA 1
ATOM 1996 C C . GLU A 1 253 ? -10.847 7.196 1.154 1.00 21.36 253 GLU A C 1
ATOM 1997 O O . GLU A 1 253 ? -10.759 8.426 1.069 1.00 20.71 253 GLU A O 1
ATOM 2003 N N . PHE A 1 254 ? -11.845 6.596 1.818 1.00 15.78 254 PHE A N 1
ATOM 2004 C CA . PHE A 1 254 ? -12.855 7.381 2.533 1.00 14.14 254 PHE A CA 1
ATOM 2005 C C . PHE A 1 254 ? -12.216 8.258 3.607 1.00 16.71 254 PHE A C 1
ATOM 2006 O O . PHE A 1 254 ? -12.586 9.429 3.772 1.00 15.63 254 PHE A O 1
ATOM 2014 N N . ALA A 1 255 ? -11.247 7.706 4.337 1.00 17.11 255 ALA A N 1
ATOM 2015 C CA . ALA A 1 255 ? -10.571 8.457 5.384 1.00 21.16 255 ALA A CA 1
ATOM 2016 C C . ALA A 1 255 ? -9.950 9.746 4.859 1.00 20.26 255 ALA A C 1
ATOM 2017 O O . ALA A 1 255 ? -9.939 10.757 5.569 1.00 24.22 255 ALA A O 1
ATOM 2019 N N . LYS A 1 256 ? -9.450 9.741 3.622 1.00 18.80 256 LYS A N 1
ATOM 2020 C CA . LYS A 1 256 ? -8.844 10.953 3.064 1.00 20.28 256 LYS A CA 1
ATOM 2021 C C . LYS A 1 256 ? -9.856 12.073 2.867 1.00 22.58 256 LYS A C 1
ATOM 2022 O O . LYS A 1 256 ? -9.459 13.241 2.782 1.00 24.19 256 LYS A O 1
ATOM 2028 N N . THR A 1 257 ? -11.145 11.747 2.790 1.00 16.84 257 THR A N 1
ATOM 2029 C CA . THR A 1 257 ? -12.160 12.768 2.601 1.00 16.48 257 THR A CA 1
ATOM 2030 C C . THR A 1 257 ? -12.562 13.447 3.899 1.00 17.42 257 THR A C 1
ATOM 2031 O O . THR A 1 257 ? -13.305 14.434 3.856 1.00 20.01 257 THR A O 1
ATOM 2035 N N . LEU A 1 258 ? -12.090 12.949 5.038 1.00 16.01 258 LEU A N 1
ATOM 2036 C CA . LEU A 1 258 ? -12.478 13.463 6.338 1.00 14.20 258 LEU A CA 1
ATOM 2037 C C . LEU A 1 258 ? -11.313 14.169 7.015 1.00 16.04 258 LEU A C 1
ATOM 2038 O O . LEU A 1 258 ? -10.147 14.012 6.637 1.00 19.22 258 LEU A O 1
ATOM 2043 N N . LYS A 1 259 ? -11.657 14.952 8.036 1.00 15.36 259 LYS A N 1
ATOM 2044 C CA . LYS A 1 259 ? -10.678 15.587 8.909 1.00 18.22 259 LYS A CA 1
ATOM 2045 C C . LYS A 1 259 ? -10.524 14.763 10.180 1.00 17.61 259 LYS A C 1
ATOM 2046 O O . LYS A 1 259 ? -11.519 14.330 10.772 1.00 14.41 259 LYS A O 1
ATOM 2052 N N . HIS A 1 260 ? -9.273 14.529 10.580 1.00 16.87 260 HIS A N 1
ATOM 2053 C CA . HIS A 1 260 ? -8.944 13.957 11.893 1.00 17.96 260 HIS A CA 1
ATOM 2054 C C . HIS A 1 260 ? -9.453 12.524 12.074 1.00 18.17 260 HIS A C 1
ATOM 2055 O O . HIS A 1 260 ? -9.903 12.145 13.158 1.00 18.00 260 HIS A O 1
ATOM 2062 N N A CYS A 1 261 ? -9.348 11.684 11.024 0.58 18.87 261 CYS A N 1
ATOM 2063 N N B CYS A 1 261 ? -9.415 11.762 11.007 0.42 17.21 261 CYS A N 1
ATOM 2064 C CA A CYS A 1 261 ? -9.841 10.291 11.034 0.58 15.37 261 CYS A CA 1
ATOM 2065 C CA B CYS A 1 261 ? -9.673 10.346 11.115 0.42 18.34 261 CYS A CA 1
ATOM 2066 C C A CYS A 1 261 ? -8.700 9.296 10.799 0.58 17.18 261 CYS A C 1
ATOM 2067 C C B CYS A 1 261 ? -8.350 9.605 11.230 0.42 16.63 261 CYS A C 1
ATOM 2068 O O A CYS A 1 261 ? -8.078 9.306 9.728 0.58 17.71 261 CYS A O 1
ATOM 2069 O O B CYS A 1 261 ? -7.277 10.102 10.875 0.42 19.71 261 CYS A O 1
ATOM 2074 N N . ALA A 1 262 ? -8.449 8.416 11.783 1.00 12.88 262 ALA A N 1
ATOM 2075 C CA . ALA A 1 262 ? -7.429 7.386 11.702 1.00 12.75 262 ALA A CA 1
ATOM 2076 C C . ALA A 1 262 ? -8.118 6.062 11.411 1.00 12.66 262 ALA A C 1
ATOM 2077 O O . ALA A 1 262 ? -9.240 5.820 11.865 1.00 13.99 262 ALA A O 1
ATOM 2079 N N . VAL A 1 263 ? -7.437 5.202 10.666 1.00 13.15 263 VAL A N 1
ATOM 2080 C CA . VAL A 1 263 ? -7.952 3.881 10.304 1.00 12.45 263 VAL A CA 1
ATOM 2081 C C . VAL A 1 263 ? -7.202 2.824 11.101 1.00 13.00 263 VAL A C 1
ATOM 2082 O O . VAL A 1 263 ? -5.966 2.786 11.089 1.00 13.12 263 VAL A O 1
ATOM 2086 N N . ILE A 1 264 ? -7.949 1.959 11.779 1.00 12.03 264 ILE A N 1
ATOM 2087 C CA . ILE A 1 264 ? -7.388 0.859 12.553 1.00 11.13 264 ILE A CA 1
ATOM 2088 C C . ILE A 1 264 ? -7.717 -0.436 11.813 1.00 12.35 264 ILE A C 1
ATOM 2089 O O . ILE A 1 264 ? -8.891 -0.747 11.584 1.00 12.27 264 ILE A O 1
ATOM 2094 N N . GLN A 1 265 ? -6.681 -1.180 11.418 1.00 15.24 265 GLN A N 1
ATOM 2095 C CA . GLN A 1 265 ? -6.860 -2.432 10.689 1.00 15.73 265 GLN A CA 1
ATOM 2096 C C . GLN A 1 265 ? -7.031 -3.558 11.701 1.00 14.60 265 GLN A C 1
ATOM 2097 O O . GLN A 1 265 ? -6.162 -3.775 12.549 1.00 17.52 265 GLN A O 1
ATOM 2103 N N . LEU A 1 266 ? -8.124 -4.306 11.581 1.00 15.37 266 LEU A N 1
ATOM 2104 C CA . LEU A 1 266 ? -8.381 -5.407 12.490 1.00 14.57 266 LEU A CA 1
ATOM 2105 C C . LEU A 1 266 ? -7.965 -6.759 11.934 1.00 14.60 266 LEU A C 1
ATOM 2106 O O . LEU A 1 266 ? -7.926 -7.731 12.697 1.00 20.28 266 LEU A O 1
ATOM 2111 N N . GLY A 1 267 ? -7.653 -6.855 10.647 1.00 14.21 267 GLY A N 1
ATOM 2112 C CA . GLY A 1 267 ? -7.369 -8.156 10.069 1.00 16.46 267 GLY A CA 1
ATOM 2113 C C . GLY A 1 267 ? -8.603 -8.852 9.526 1.00 17.54 267 GLY A C 1
ATOM 2114 O O . GLY A 1 267 ? -9.591 -8.201 9.176 1.00 16.51 267 GLY A O 1
ATOM 2115 N N . ALA A 1 268 ? -8.566 -10.181 9.472 1.00 17.74 268 ALA A N 1
ATOM 2116 C CA . ALA A 1 268 ? -9.617 -10.936 8.802 1.00 15.54 268 ALA A CA 1
ATOM 2117 C C . ALA A 1 268 ? -10.966 -10.722 9.479 1.00 16.08 268 ALA A C 1
ATOM 2118 O O . ALA A 1 268 ? -11.107 -10.887 10.694 1.00 19.10 268 ALA A O 1
ATOM 2120 N N . GLY A 1 269 ? -11.963 -10.371 8.682 1.00 17.48 269 GLY A N 1
ATOM 2121 C CA . GLY A 1 269 ? -13.294 -10.162 9.212 1.00 18.53 269 GLY A CA 1
ATOM 2122 C C . GLY A 1 269 ? -14.251 -9.789 8.104 1.00 17.13 269 GLY A C 1
ATOM 2123 O O . GLY A 1 269 ? -13.848 -9.388 7.005 1.00 19.63 269 GLY A O 1
ATOM 2124 N N . GLY A 1 270 ? -15.534 -9.915 8.421 1.00 15.64 270 GLY A N 1
ATOM 2125 C CA . GLY A 1 270 ? -16.583 -9.482 7.525 1.00 16.71 270 GLY A CA 1
ATOM 2126 C C . GLY A 1 270 ? -17.304 -8.273 8.074 1.00 14.72 270 GLY A C 1
ATOM 2127 O O . GLY A 1 270 ? -16.686 -7.237 8.344 1.00 16.59 270 GLY A O 1
ATOM 2128 N N . HIS A 1 271 ? -18.610 -8.402 8.269 1.00 11.79 271 HIS A N 1
ATOM 2129 C CA . HIS A 1 271 ? -19.408 -7.267 8.704 1.00 9.41 271 HIS A CA 1
ATOM 2130 C C . HIS A 1 271 ? -19.460 -7.101 10.217 1.00 11.52 271 HIS A C 1
ATOM 2131 O O . HIS A 1 271 ? -19.289 -5.982 10.723 1.00 10.44 271 HIS A O 1
ATOM 2138 N N . TYR A 1 272 ? -19.701 -8.189 10.947 1.00 10.55 272 TYR A N 1
ATOM 2139 C CA . TYR A 1 272 ? -19.918 -8.122 12.394 1.00 9.89 272 TYR A CA 1
ATOM 2140 C C . TYR A 1 272 ? -18.570 -8.261 13.104 1.00 11.41 272 TYR A C 1
ATOM 2141 O O . TYR A 1 272 ? -18.279 -9.244 13.794 1.00 11.67 272 TYR A O 1
ATOM 2150 N N . LEU A 1 273 ? -17.748 -7.214 12.930 1.00 10.23 273 LEU A N 1
ATOM 2151 C CA . LEU A 1 273 ? -16.367 -7.242 13.395 1.00 9.86 273 LEU A CA 1
ATOM 2152 C C . LEU A 1 273 ? -16.283 -7.375 14.905 1.00 10.37 273 LEU A C 1
ATOM 2153 O O . LEU A 1 273 ? -15.280 -7.885 15.422 1.00 11.42 273 LEU A O 1
ATOM 2158 N N . GLN A 1 274 ? -17.322 -6.938 15.625 1.00 10.80 274 GLN A N 1
ATOM 2159 C CA . GLN A 1 274 ? -17.347 -7.060 17.082 1.00 10.84 274 GLN A CA 1
ATOM 2160 C C . GLN A 1 274 ? -17.254 -8.501 17.547 1.00 11.00 274 GLN A C 1
ATOM 2161 O O . GLN A 1 274 ? -16.775 -8.764 18.655 1.00 12.50 274 GLN A O 1
ATOM 2167 N N . GLU A 1 275 ? -17.740 -9.446 16.743 1.00 10.91 275 GLU A N 1
ATOM 2168 C CA . GLU A 1 275 ? -17.714 -10.838 17.163 1.00 11.05 275 GLU A CA 1
ATOM 2169 C C . GLU A 1 275 ? -16.373 -11.496 16.909 1.00 13.51 275 GLU A C 1
ATOM 2170 O O . GLU A 1 275 ? -16.054 -12.496 17.563 1.00 16.03 275 GLU A O 1
ATOM 2176 N N . ASP A 1 276 ? -15.568 -10.935 16.012 1.00 11.96 276 ASP A N 1
ATOM 2177 C CA . ASP A 1 276 ? -14.272 -11.506 15.701 1.00 12.04 276 ASP A CA 1
ATOM 2178 C C . ASP A 1 276 ? -13.113 -10.747 16.330 1.00 12.05 276 ASP A C 1
ATOM 2179 O O . ASP A 1 276 ? -12.042 -11.340 16.506 1.00 15.03 276 ASP A O 1
ATOM 2184 N N . HIS A 1 277 ? -13.306 -9.478 16.710 1.00 11.44 277 HIS A N 1
ATOM 2185 C CA . HIS A 1 277 ? -12.221 -8.667 17.254 1.00 11.12 277 HIS A CA 1
ATOM 2186 C C . HIS A 1 277 ? -12.658 -7.788 18.423 1.00 11.57 277 HIS A C 1
ATOM 2187 O O . HIS A 1 277 ? -12.302 -6.602 18.452 1.00 11.98 277 HIS A O 1
ATOM 2194 N N . PRO A 1 278 ? -13.392 -8.309 19.418 1.00 12.15 278 PRO A N 1
ATOM 2195 C CA . PRO A 1 278 ? -13.892 -7.409 20.475 1.00 11.67 278 PRO A CA 1
ATOM 2196 C C . PRO A 1 278 ? -12.790 -6.756 21.291 1.00 10.88 278 PRO A C 1
ATOM 2197 O O . PRO A 1 278 ? -12.881 -5.566 21.604 1.00 12.15 278 PRO A O 1
ATOM 2201 N N . GLU A 1 279 ? -11.749 -7.509 21.654 1.00 12.69 279 GLU A N 1
ATOM 2202 C CA . GLU A 1 279 ? -10.684 -6.939 22.479 1.00 13.35 279 GLU A CA 1
ATOM 2203 C C . GLU A 1 279 ? -9.977 -5.813 21.748 1.00 12.81 279 GLU A C 1
ATOM 2204 O O . GLU A 1 279 ? -9.711 -4.749 22.324 1.00 13.78 279 GLU A O 1
ATOM 2210 N N . ALA A 1 280 ? -9.647 -6.028 20.471 1.00 12.04 280 ALA A N 1
ATOM 2211 C CA . ALA A 1 280 ? -8.983 -4.985 19.699 1.00 12.67 280 ALA A CA 1
ATOM 2212 C C . ALA A 1 280 ? -9.838 -3.722 19.605 1.00 13.70 280 ALA A C 1
ATOM 2213 O O . ALA A 1 280 ? -9.322 -2.608 19.740 1.00 13.01 280 ALA A O 1
ATOM 2215 N N . ILE A 1 281 ? -11.144 -3.868 19.387 1.00 11.15 281 ILE A N 1
ATOM 2216 C CA . ILE A 1 281 ? -12.006 -2.692 19.293 1.00 10.29 281 ILE A CA 1
ATOM 2217 C C . ILE A 1 281 ? -12.100 -1.984 20.641 1.00 11.36 281 ILE A C 1
ATOM 2218 O O . ILE A 1 281 ? -11.933 -0.763 20.725 1.00 11.94 281 ILE A O 1
ATOM 2223 N N . GLY A 1 282 ? -12.366 -2.737 21.712 1.00 11.31 282 GLY A N 1
ATOM 2224 C CA . GLY A 1 282 ? -12.516 -2.116 23.024 1.00 11.82 282 GLY A CA 1
ATOM 2225 C C . GLY A 1 282 ? -11.254 -1.421 23.502 1.00 10.55 282 GLY A C 1
ATOM 2226 O O . GLY A 1 282 ? -11.306 -0.296 24.006 1.00 11.39 282 GLY A O 1
ATOM 2227 N N . ARG A 1 283 ? -10.104 -2.086 23.352 1.00 11.35 283 ARG A N 1
ATOM 2228 C CA . ARG A 1 283 ? -8.843 -1.488 23.782 1.00 11.05 283 ARG A CA 1
ATOM 2229 C C . ARG A 1 283 ? -8.519 -0.250 22.960 1.00 11.31 283 ARG A C 1
ATOM 2230 O O . ARG A 1 283 ? -8.031 0.755 23.497 1.00 12.40 283 ARG A O 1
ATOM 2238 N N . SER A 1 284 ? -8.788 -0.302 21.652 1.00 11.29 284 SER A N 1
ATOM 2239 C CA . SER A 1 284 ? -8.538 0.852 20.796 1.00 10.42 284 SER A CA 1
ATOM 2240 C C . SER A 1 284 ? -9.405 2.032 21.197 1.00 10.14 284 SER A C 1
ATOM 2241 O O . SER A 1 284 ? -8.915 3.160 21.299 1.00 11.13 284 SER A O 1
ATOM 2244 N N . VAL A 1 285 ? -10.704 1.794 21.399 1.00 10.62 285 VAL A N 1
ATOM 2245 C CA . VAL A 1 285 ? -11.622 2.882 21.730 1.00 9.49 285 VAL A CA 1
ATOM 2246 C C . VAL A 1 285 ? -11.253 3.509 23.072 1.00 11.47 285 VAL A C 1
ATOM 2247 O O . VAL A 1 285 ? -11.276 4.737 23.231 1.00 11.17 285 VAL A O 1
ATOM 2251 N N . ALA A 1 286 ? -10.917 2.676 24.064 1.00 11.20 286 ALA A N 1
ATOM 2252 C CA . ALA A 1 286 ? -10.598 3.211 25.383 1.00 11.41 286 ALA A CA 1
ATOM 2253 C C . ALA A 1 286 ? -9.343 4.064 25.332 1.00 11.84 286 ALA A C 1
ATOM 2254 O O . ALA A 1 286 ? -9.287 5.135 25.945 1.00 12.91 286 ALA A O 1
ATOM 2256 N N . GLY A 1 287 ? -8.308 3.594 24.632 1.00 11.70 287 GLY A N 1
ATOM 2257 C CA . GLY A 1 287 ? -7.097 4.393 24.521 1.00 11.66 287 GLY A CA 1
ATOM 2258 C C . GLY A 1 287 ? -7.354 5.711 23.816 1.00 11.21 287 GLY A C 1
ATOM 2259 O O . GLY A 1 287 ? -6.862 6.763 24.233 1.00 11.93 287 GLY A O 1
ATOM 2260 N N . TRP A 1 288 ? -8.154 5.660 22.752 1.00 11.02 288 TRP A N 1
ATOM 2261 C CA . TRP A 1 288 ? -8.502 6.833 21.959 1.00 9.82 288 TRP A CA 1
ATOM 2262 C C . TRP A 1 288 ? -9.255 7.870 22.792 1.00 11.61 288 TRP A C 1
ATOM 2263 O O . TRP A 1 288 ? -8.906 9.061 22.784 1.00 12.78 288 TRP A O 1
ATOM 2274 N N . ILE A 1 289 ? -10.262 7.429 23.559 1.00 11.11 289 ILE A N 1
ATOM 2275 C CA . ILE A 1 289 ? -10.957 8.342 24.472 1.00 13.44 289 ILE A CA 1
ATOM 2276 C C . ILE A 1 289 ? -9.985 8.944 25.476 1.00 13.90 289 ILE A C 1
ATOM 2277 O O . ILE A 1 289 ? -9.999 10.153 25.730 1.00 14.42 289 ILE A O 1
ATOM 2282 N N . ALA A 1 290 ? -9.124 8.113 26.066 1.00 12.20 290 A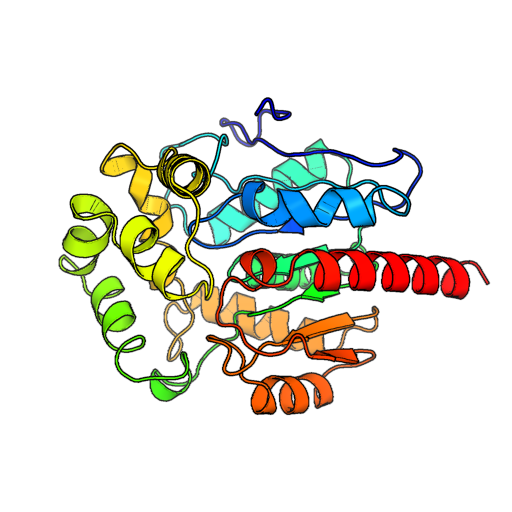LA A N 1
ATOM 2283 C CA . ALA A 1 290 ? -8.177 8.639 27.043 1.00 13.24 290 ALA A CA 1
ATOM 2284 C C . ALA A 1 290 ? -7.286 9.705 26.426 1.00 13.56 290 ALA A C 1
ATOM 2285 O O . ALA A 1 290 ? -6.992 10.725 27.063 1.00 15.38 290 ALA A O 1
ATOM 2287 N N . GLY A 1 291 ? -6.855 9.495 25.183 1.00 13.40 291 GLY A N 1
ATOM 2288 C CA . GLY A 1 291 ? -6.024 10.486 24.521 1.00 14.10 291 GLY A CA 1
ATOM 2289 C C . GLY A 1 291 ? -6.760 11.780 24.225 1.00 12.35 291 GLY A C 1
ATOM 2290 O O . GLY A 1 291 ? -6.209 12.867 24.412 1.00 14.91 291 GLY A O 1
ATOM 2291 N N . ILE A 1 292 ? -8.003 11.683 23.753 1.00 12.71 292 ILE A N 1
ATOM 2292 C CA . ILE A 1 292 ? -8.782 12.883 23.466 1.00 13.19 292 ILE A CA 1
ATOM 2293 C C . ILE A 1 292 ? -9.060 13.658 24.742 1.00 14.27 292 ILE A C 1
ATOM 2294 O O . ILE A 1 292 ? -8.930 14.886 24.779 1.00 15.57 292 ILE A O 1
ATOM 2299 N N . GLU A 1 293 ? -9.455 12.956 25.805 1.00 13.87 293 GLU A N 1
ATOM 2300 C CA . GLU A 1 293 ? -9.749 13.631 27.065 1.00 15.20 293 GLU A CA 1
ATOM 2301 C C . GLU A 1 293 ? -8.523 14.353 27.598 1.00 17.66 293 GLU A C 1
ATOM 2302 O O . GLU A 1 293 ? -8.628 15.474 28.106 1.00 19.18 293 GLU A O 1
ATOM 2308 N N . ALA A 1 294 ? -7.349 13.733 27.478 1.00 14.88 294 ALA A N 1
ATOM 2309 C CA . ALA A 1 294 ? -6.139 14.350 28.003 1.00 17.39 294 ALA A CA 1
ATOM 2310 C C . ALA A 1 294 ? -5.698 15.525 27.143 1.00 19.59 294 ALA A C 1
ATOM 2311 O O . ALA A 1 294 ? -5.251 16.552 27.669 1.00 22.42 294 ALA A O 1
ATOM 2313 N N . ALA A 1 295 ? -5.801 15.394 25.822 1.00 20.83 295 ALA A N 1
ATOM 2314 C CA . ALA A 1 295 ? -5.340 16.456 24.937 1.00 20.50 295 ALA A CA 1
ATOM 2315 C C . ALA A 1 295 ? -6.299 17.637 24.934 1.00 24.54 295 ALA A C 1
ATOM 2316 O O . ALA A 1 295 ? -5.873 18.778 24.723 1.00 30.58 295 ALA A O 1
ATOM 2318 N N . SER A 1 296 ? -7.585 17.389 25.171 1.00 24.76 296 SER A N 1
ATOM 2319 C CA . SER A 1 296 ? -8.576 18.453 25.229 1.00 25.88 296 SER A CA 1
ATOM 2320 C C . SER A 1 296 ? -8.664 19.105 26.604 1.00 30.41 296 SER A C 1
ATOM 2321 O O . SER A 1 296 ? -9.129 20.247 26.701 1.00 41.27 296 SER A O 1
ATOM 2324 N N . ALA A 1 297 ? -8.225 18.421 27.665 1.00 32.21 297 ALA A N 1
ATOM 2325 C CA . ALA A 1 297 ? -8.149 19.021 28.993 1.00 31.99 297 ALA A CA 1
ATOM 2326 C C . ALA A 1 297 ? -6.916 19.898 29.176 1.00 34.06 297 ALA A C 1
ATOM 2327 O O . ALA A 1 297 ? -6.713 20.414 30.283 1.00 38.68 297 ALA A O 1
ATOM 2329 N N . GLN A 1 298 ? -6.109 20.060 28.122 1.00 39.36 298 GLN A N 1
ATOM 2330 C CA . GLN A 1 298 ? -4.916 20.925 28.057 1.00 29.03 298 GLN A CA 1
ATOM 2331 C C . GLN A 1 298 ? -3.638 20.241 28.539 1.00 34.18 298 GLN A C 1
ATOM 2332 O O . GLN A 1 298 ? -2.810 19.810 27.728 1.00 41.18 298 GLN A O 1
#

Radius of gyration: 17.69 Å; Cα contacts (8 Å, |Δi|>4): 601; chains: 1; bounding box: 42×43×44 Å

Solvent-accessible surface area: 11518 Å² total; per-residue (Å²): 129,120,27,80,83,96,81,6,109,90,18,60,0,0,3,48,72,51,32,126,98,121,6,25,47,0,1,0,1,0,1,4,1,3,13,1,23,3,0,34,67,1,6,81,37,0,17,89,33,0,17,0,3,0,1,1,2,0,0,0,12,83,7,14,103,30,152,48,60,13,69,1,64,32,3,5,77,18,2,22,26,1,1,85,97,41,54,5,77,38,0,1,0,0,0,1,13,8,0,0,0,4,1,2,24,1,10,38,102,55,97,134,2,14,86,0,2,0,0,0,2,2,2,53,39,9,204,71,40,78,54,3,35,72,94,112,69,12,39,79,26,19,102,88,0,54,55,115,48,62,0,48,47,32,0,4,78,107,7,4,10,0,63,140,31,0,49,67,22,12,117,93,129,16,55,159,134,24,25,46,35,7,92,69,25,2,83,68,113,124,11,33,75,3,0,2,34,2,2,56,1,7,1,4,63,31,104,25,62,60,0,28,139,13,0,72,56,1,26,63,41,3,38,63,20,93,28,41,3,9,0,0,2,2,58,89,5,2,19,1,23,45,79,42,0,45,101,20,15,167,80,18,93,124,23,53,41,58,114,19,38,60,1,12,16,3,0,3,6,31,35,13,108,44,0,0,163,33,0,13,46,38,0,47,39,25,52,69,82,93,85,131

Secondary structure (DSSP, 8-state):
-PPEEEEETTEEEEEEEES-TTSPEEEEE--TT--GGGGTTTHHHHTTTSEEEEEPPTTSTTS---SS---HHHHHHHHHHHHHHTT--SEEEEEEEHHHHHHHHHHHH-TTTEEEEEEEEE---BSSGGGSSSSHHHHHHHHHHTSTTHHIIIIIIT-HIIIIIHHHT-SSPPPHHHHHHHHGGG-STGGGHHHHHHHHHS-BTTBSHHHHHHHHHHHHHHHH--S-EEEEEEEE-SSS-HHHHHHHHHTSSSEEEEEEEEE-S-HHHH-HHHHHHHHHHHHHHHHHHHT-

Foldseek 3Di:
DDFDWDDFPNWMKTKHWAADPPAAEEEEEEDPPFFLVLQVLQVVLQRPHHTYITIGFDLHAPTHPDPDQLALVSSLRRVVRVCVVVVQQAYAYEAAESRQLSVLLCCLVRVRHHQEYEYENYAAAAQALVLFWDDVVVSVVLVQLLDPPSVLCCCLVVVCRLPPVVQVFFPDHDDPVVSCSSCVSPPHSSSRSSNSNVSNNRNHNCPPVVSNVSRVSSLVVQLVHAHAYEYEEEVCEISAGPVNVVVSVVSHHHYDYDYQYHGYRSVSNVRSPVNNNVVNVVSVVSVVVVVD

B-factor: mean 17.99, std 8.87, range [7.43, 50.56]

CATH classification: 3.40.50.1820

Organism: Bradyrhizobium elkanii (NCBI:txid29448)